Protein AF-A0A1H4AIZ1-F1 (afdb_monomer_lite)

Structure (mmCIF, N/CA/C/O backbone):
data_AF-A0A1H4AIZ1-F1
#
_entry.id   AF-A0A1H4AIZ1-F1
#
loop_
_atom_site.group_PDB
_atom_site.id
_atom_site.type_symbol
_atom_site.label_atom_id
_atom_site.label_alt_id
_atom_site.label_comp_id
_atom_site.label_asym_id
_atom_site.label_entity_id
_atom_site.label_seq_id
_atom_site.pdbx_PDB_ins_code
_atom_site.Cartn_x
_atom_site.Cartn_y
_atom_site.Cartn_z
_atom_site.occupancy
_atom_site.B_iso_or_equiv
_atom_site.auth_seq_id
_atom_site.auth_comp_id
_atom_site.auth_asym_id
_atom_site.auth_atom_id
_atom_site.pdbx_PDB_model_num
ATOM 1 N N . MET A 1 1 ? 7.496 17.609 16.678 1.00 56.06 1 MET A N 1
ATOM 2 C CA . MET A 1 1 ? 7.134 18.548 17.768 1.00 56.06 1 MET A CA 1
ATOM 3 C C . MET A 1 1 ? 5.633 18.828 17.754 1.00 56.06 1 MET A C 1
ATOM 5 O O . MET A 1 1 ? 5.000 18.510 18.745 1.00 56.06 1 MET A O 1
ATOM 9 N N . ALA A 1 2 ? 5.052 19.261 16.626 1.00 66.31 2 ALA A N 1
ATOM 10 C CA . ALA A 1 2 ? 3.606 19.508 16.491 1.00 66.31 2 ALA A CA 1
ATOM 11 C C . ALA A 1 2 ? 2.698 18.303 16.836 1.00 66.31 2 ALA A C 1
ATOM 13 O O . ALA A 1 2 ? 1.775 18.463 17.622 1.00 66.31 2 ALA A O 1
ATOM 14 N N . ALA A 1 3 ? 2.995 17.092 16.341 1.00 68.25 3 ALA A N 1
ATOM 15 C CA . ALA A 1 3 ? 2.183 15.899 16.637 1.00 68.25 3 ALA A CA 1
ATOM 16 C C . ALA A 1 3 ? 2.151 15.534 18.137 1.00 68.25 3 ALA A C 1
ATOM 18 O O . ALA A 1 3 ? 1.121 15.128 18.663 1.00 68.25 3 ALA A O 1
ATOM 19 N N . LYS A 1 4 ? 3.264 15.745 18.854 1.00 68.00 4 LYS A N 1
ATOM 20 C CA . LYS A 1 4 ? 3.366 15.477 20.298 1.00 68.00 4 LYS A CA 1
ATOM 21 C C . LYS A 1 4 ? 2.550 16.475 21.127 1.00 68.00 4 LYS A C 1
ATOM 23 O O . LYS A 1 4 ? 1.938 16.080 22.112 1.00 68.00 4 LYS A O 1
ATOM 28 N N . THR A 1 5 ? 2.544 17.746 20.722 1.00 71.81 5 THR A N 1
ATOM 29 C CA . THR A 1 5 ? 1.722 18.793 21.345 1.00 71.81 5 THR A CA 1
ATOM 30 C C . THR A 1 5 ? 0.238 18.532 21.105 1.00 71.81 5 THR A C 1
ATOM 32 O O . THR A 1 5 ? -0.514 18.478 22.069 1.00 71.81 5 THR A O 1
ATOM 35 N N . ALA A 1 6 ? -0.151 18.238 19.858 1.00 71.50 6 ALA A N 1
ATOM 36 C CA . ALA A 1 6 ? -1.528 17.881 19.517 1.00 71.50 6 ALA A CA 1
ATOM 37 C C . ALA A 1 6 ? -2.015 16.663 20.321 1.00 71.50 6 ALA A C 1
ATOM 39 O O . ALA A 1 6 ? -3.094 16.694 20.899 1.00 71.50 6 ALA A O 1
ATOM 40 N N . TYR A 1 7 ? -1.191 15.618 20.453 1.00 70.81 7 TYR A N 1
ATOM 41 C CA . TYR A 1 7 ? -1.542 14.457 21.270 1.00 70.81 7 TYR A CA 1
ATOM 42 C C . TYR A 1 7 ? -1.786 14.820 22.747 1.00 70.81 7 TYR A C 1
ATOM 44 O O . TYR A 1 7 ? -2.784 14.395 23.319 1.00 70.81 7 TYR A O 1
ATOM 52 N N . SER A 1 8 ? -0.925 15.644 23.353 1.00 70.38 8 SER A N 1
ATOM 53 C CA . SER A 1 8 ? -1.097 16.103 24.742 1.00 70.38 8 SER A CA 1
ATOM 54 C C . SER A 1 8 ? -2.397 16.888 24.940 1.00 70.38 8 SER A C 1
ATOM 56 O O . SER A 1 8 ? -3.140 16.609 25.875 1.00 70.38 8 SER A O 1
ATOM 58 N N . GLU A 1 9 ? -2.699 17.824 24.038 1.00 73.44 9 GLU A N 1
ATOM 59 C CA . GLU A 1 9 ? -3.913 18.651 24.097 1.00 73.44 9 GLU A CA 1
ATOM 60 C C . GLU A 1 9 ? -5.185 17.803 23.933 1.00 73.44 9 GLU A C 1
ATOM 62 O O . GLU A 1 9 ? -6.164 17.993 24.652 1.00 73.44 9 GLU A O 1
ATOM 67 N N . THR A 1 10 ? -5.163 16.811 23.036 1.00 72.81 10 THR A N 1
ATOM 68 C CA . THR A 1 10 ? -6.306 15.899 22.845 1.00 72.81 10 THR A CA 1
ATOM 69 C C . THR A 1 10 ? -6.522 14.956 24.026 1.00 72.81 10 THR A C 1
ATOM 71 O O . THR A 1 10 ? -7.669 14.679 24.374 1.00 72.81 10 THR A O 1
ATOM 74 N N . GLN A 1 11 ? -5.453 14.509 24.696 1.00 71.12 11 GLN A N 1
ATOM 75 C CA . GLN A 1 11 ? -5.587 13.728 25.928 1.00 71.12 11 GLN A CA 1
ATOM 76 C C . GLN A 1 11 ? -6.211 14.540 27.063 1.00 71.12 11 GLN A C 1
ATOM 78 O O . GLN A 1 11 ? -7.034 14.011 27.804 1.00 71.12 11 GLN A O 1
ATOM 83 N N . GLU A 1 12 ? -5.845 15.815 27.190 1.00 69.81 12 GLU A N 1
ATOM 84 C CA . GLU A 1 12 ? -6.438 16.715 28.184 1.00 69.81 12 GLU A CA 1
ATOM 85 C C . GLU A 1 12 ? -7.916 17.012 27.887 1.00 69.81 12 GLU A C 1
ATOM 87 O O . GLU A 1 12 ? -8.711 17.148 28.816 1.00 69.81 12 GLU A O 1
ATOM 92 N N . ALA A 1 13 ? -8.300 17.057 26.607 1.00 72.56 13 ALA A N 1
ATOM 93 C CA . ALA A 1 13 ? -9.687 17.232 26.177 1.00 72.56 13 ALA A CA 1
ATOM 94 C C . ALA A 1 13 ? -10.552 15.962 26.324 1.00 72.56 13 ALA A C 1
ATOM 96 O O . ALA A 1 13 ? -11.771 16.073 26.440 1.00 72.56 13 ALA A O 1
ATOM 97 N N . GLY A 1 14 ? -9.940 14.770 26.334 1.00 73.56 14 GLY A N 1
ATOM 98 C CA . GLY A 1 14 ? -10.630 13.488 26.522 1.00 73.56 14 GLY A CA 1
ATOM 99 C C . GLY A 1 14 ? -11.512 13.047 25.348 1.00 73.56 14 GLY A C 1
ATOM 100 O O . GLY A 1 14 ? -12.425 12.248 25.549 1.00 73.56 14 GLY A O 1
ATOM 101 N N . ASP A 1 15 ? -11.268 13.569 24.142 1.00 87.38 15 ASP A N 1
ATOM 102 C CA . ASP A 1 15 ? -12.021 13.220 22.934 1.00 87.38 15 ASP A CA 1
ATOM 103 C C . ASP A 1 15 ? -11.318 12.104 22.146 1.00 87.38 15 ASP A C 1
ATOM 105 O O . ASP A 1 15 ? -10.272 12.313 21.525 1.00 87.38 15 ASP A O 1
ATOM 109 N N . ASP A 1 16 ? -11.906 10.910 22.182 1.00 89.94 16 ASP A N 1
ATOM 110 C CA . ASP A 1 16 ? -11.381 9.690 21.562 1.00 89.94 16 ASP A CA 1
ATOM 111 C C . ASP A 1 16 ? -11.049 9.874 20.057 1.00 89.94 16 ASP A C 1
ATOM 113 O O . ASP A 1 16 ? -9.909 9.596 19.663 1.00 89.94 16 ASP A O 1
ATOM 117 N N . PRO A 1 17 ? -11.954 10.390 19.197 1.00 91.19 17 PRO A N 1
ATOM 118 C CA . PRO A 1 17 ? -11.636 10.674 17.794 1.00 91.19 17 PRO A CA 1
ATOM 119 C C . PRO A 1 17 ? -10.440 11.613 17.607 1.00 91.19 17 PRO A C 1
ATOM 121 O O . PRO A 1 17 ? -9.564 11.340 16.782 1.00 91.19 17 PRO A O 1
ATOM 124 N N . SER A 1 18 ? -10.350 12.688 18.393 1.00 91.00 18 SER A N 1
ATOM 125 C CA . SER A 1 18 ? -9.212 13.610 18.329 1.00 91.00 18 SER A CA 1
ATOM 126 C C . SER A 1 18 ? -7.893 12.932 18.712 1.00 91.00 18 SER A C 1
ATOM 128 O O . SER A 1 18 ? -6.877 13.141 18.042 1.00 91.00 18 SER A O 1
ATOM 130 N N . ILE A 1 19 ? -7.902 12.067 19.733 1.00 92.12 19 ILE A N 1
ATOM 131 C CA . ILE A 1 19 ? -6.737 11.254 20.113 1.00 92.12 19 ILE A CA 1
ATOM 132 C C . ILE A 1 19 ? -6.321 10.345 18.949 1.00 92.12 19 ILE A C 1
ATOM 134 O O . ILE A 1 19 ? -5.136 10.269 18.615 1.00 92.12 19 ILE A O 1
ATOM 138 N N . ALA A 1 20 ? -7.276 9.681 18.293 1.00 94.62 20 ALA A N 1
ATOM 139 C CA . ALA A 1 20 ? -6.994 8.818 17.151 1.00 94.62 20 ALA A CA 1
ATOM 140 C C . ALA A 1 20 ? -6.375 9.598 15.979 1.00 94.62 20 ALA A C 1
ATOM 142 O O . ALA A 1 20 ? -5.363 9.165 15.427 1.00 94.62 20 ALA A O 1
ATOM 143 N N . TRP A 1 21 ? -6.899 10.780 15.645 1.00 93.25 21 TRP A N 1
ATOM 144 C CA . TRP A 1 21 ? -6.305 11.644 14.622 1.00 93.25 21 TRP A CA 1
ATOM 145 C C . TRP A 1 21 ? -4.882 12.086 14.972 1.00 93.25 21 TRP A C 1
ATOM 147 O O . TRP A 1 21 ? -4.004 12.067 14.105 1.00 93.25 21 TRP A O 1
ATOM 157 N N . ALA A 1 22 ? -4.616 12.422 16.236 1.00 92.12 22 ALA A N 1
ATOM 158 C CA . ALA A 1 22 ? -3.272 12.767 16.690 1.00 92.12 22 ALA A CA 1
ATOM 159 C C . ALA A 1 22 ? -2.294 11.582 16.562 1.00 92.12 22 ALA A C 1
ATOM 161 O O . ALA A 1 22 ? -1.153 11.768 16.130 1.00 92.12 22 ALA A O 1
ATOM 162 N N . LEU A 1 23 ? -2.745 10.360 16.869 1.00 94.00 23 LEU A N 1
ATOM 163 C CA . LEU A 1 23 ? -1.961 9.135 16.675 1.00 94.00 23 LEU A CA 1
ATOM 164 C C . LEU A 1 23 ? -1.621 8.905 15.196 1.00 94.00 23 LEU A C 1
ATOM 166 O O . LEU A 1 23 ? -0.462 8.629 14.881 1.00 94.00 23 LEU A O 1
ATOM 170 N N . LEU A 1 24 ? -2.595 9.056 14.290 1.00 94.50 24 LEU A N 1
ATOM 171 C CA . LEU A 1 24 ? -2.365 8.906 12.847 1.00 94.50 24 LEU A CA 1
ATOM 172 C C . LEU A 1 24 ? -1.424 9.987 12.297 1.00 94.50 24 LEU A C 1
ATOM 174 O O . LEU A 1 24 ? -0.582 9.698 11.445 1.00 94.50 24 LEU A O 1
ATOM 178 N N . ALA A 1 25 ? -1.513 11.217 12.806 1.00 92.06 25 ALA A N 1
ATOM 179 C CA . ALA A 1 25 ? -0.612 12.297 12.418 1.00 92.06 25 ALA A CA 1
ATOM 180 C C . ALA A 1 25 ? 0.858 11.999 12.779 1.00 92.06 25 ALA A C 1
ATOM 182 O O . ALA A 1 25 ? 1.744 12.293 11.974 1.00 92.06 25 ALA A O 1
ATOM 183 N N . ASP A 1 26 ? 1.132 11.372 13.935 1.00 90.12 26 ASP A N 1
ATOM 184 C CA . ASP A 1 26 ? 2.491 10.915 14.294 1.00 90.12 26 ASP A CA 1
ATOM 185 C C . ASP A 1 26 ? 2.995 9.802 13.360 1.00 90.12 26 ASP A C 1
ATOM 187 O O . ASP A 1 26 ? 4.197 9.694 13.137 1.00 90.12 26 ASP A O 1
ATOM 191 N N . CYS A 1 27 ? 2.102 9.000 12.768 1.00 92.75 27 CYS A N 1
ATOM 192 C CA . CYS A 1 27 ? 2.495 7.989 11.783 1.00 92.75 27 CYS A CA 1
ATOM 193 C C . CYS A 1 27 ? 2.882 8.605 10.431 1.00 92.75 27 CYS A C 1
ATOM 195 O O . CYS A 1 27 ? 3.849 8.167 9.817 1.00 92.75 27 CYS A O 1
ATOM 197 N N . VAL A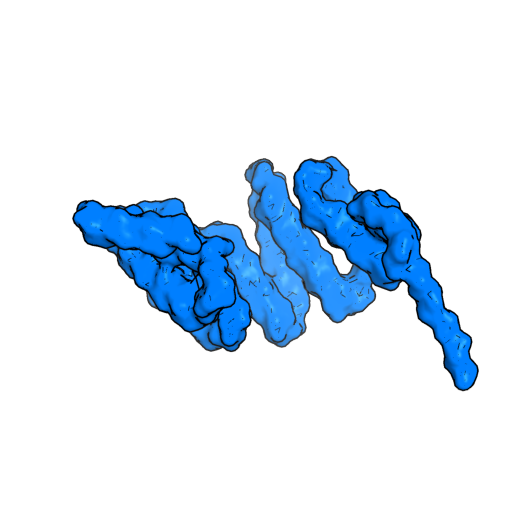 1 28 ? 2.166 9.640 9.977 1.00 90.06 28 VAL A N 1
ATOM 198 C CA . VAL A 1 28 ? 2.428 10.305 8.684 1.00 90.06 28 VAL A CA 1
ATOM 199 C C . VAL A 1 28 ? 3.634 11.241 8.746 1.00 90.06 28 VAL A C 1
ATOM 201 O O . VAL A 1 28 ? 4.417 11.315 7.800 1.00 90.06 28 VAL A O 1
ATOM 204 N N . ALA A 1 29 ? 3.784 11.971 9.850 1.00 88.75 29 ALA A N 1
ATOM 205 C CA . ALA A 1 29 ? 4.860 12.934 10.058 1.00 88.75 29 ALA A CA 1
ATOM 206 C C . ALA A 1 29 ? 5.679 12.568 11.307 1.00 88.75 29 ALA A C 1
ATOM 208 O O . ALA A 1 29 ? 5.698 13.335 12.281 1.00 88.75 29 ALA A O 1
ATOM 209 N N . PRO A 1 30 ? 6.356 11.403 11.295 1.00 82.88 30 PRO A N 1
ATOM 210 C CA . PRO A 1 30 ? 7.063 10.918 12.463 1.00 82.88 30 PRO A CA 1
ATOM 211 C C . PRO A 1 30 ? 8.183 11.870 12.864 1.00 82.88 30 PRO A C 1
ATOM 213 O O . PRO A 1 30 ? 8.910 12.423 12.034 1.00 82.88 30 PRO A O 1
ATOM 216 N N . ALA A 1 31 ? 8.364 12.030 14.174 1.00 79.88 31 ALA A N 1
ATOM 217 C CA . ALA A 1 31 ? 9.593 12.615 14.691 1.00 79.88 31 ALA A CA 1
ATOM 218 C C . ALA A 1 31 ? 10.811 11.786 14.239 1.00 79.88 31 ALA A C 1
ATOM 220 O O . ALA A 1 31 ? 10.700 10.583 14.008 1.00 79.88 31 ALA A O 1
ATOM 221 N N . LEU A 1 32 ? 11.985 12.422 14.156 1.00 78.62 32 LEU A N 1
ATOM 222 C CA . LEU A 1 32 ? 13.232 11.781 13.707 1.00 78.62 32 LEU A CA 1
ATOM 223 C C . LEU A 1 32 ? 13.605 10.515 14.501 1.00 78.62 32 LEU A C 1
ATOM 225 O O . LEU A 1 32 ? 14.335 9.672 13.995 1.00 78.62 32 LEU A O 1
ATOM 229 N N . ASP A 1 33 ? 13.116 10.387 15.734 1.00 80.94 33 ASP A N 1
ATOM 230 C CA . ASP A 1 33 ? 13.344 9.253 16.631 1.00 80.94 33 ASP A CA 1
ATOM 231 C C . ASP A 1 33 ? 12.214 8.206 16.614 1.00 80.94 33 ASP A C 1
ATOM 233 O O . ASP A 1 33 ? 12.200 7.290 17.439 1.00 80.94 33 ASP A O 1
ATOM 237 N N . SER A 1 34 ? 11.232 8.338 15.718 1.00 85.81 34 SER A N 1
ATOM 238 C CA . SER A 1 34 ? 10.106 7.412 15.661 1.00 85.81 34 SER A CA 1
ATOM 239 C C . SER A 1 34 ? 10.533 6.056 15.123 1.00 85.81 34 SER A C 1
ATOM 241 O O . SER A 1 34 ? 10.968 5.938 13.978 1.00 85.81 34 SER A O 1
ATOM 243 N N . SER A 1 35 ? 10.309 5.010 15.914 1.00 92.12 35 SER A N 1
ATOM 244 C CA . SER A 1 35 ? 10.438 3.631 15.450 1.00 92.12 35 SER A CA 1
ATOM 245 C C . SER A 1 35 ? 9.176 3.161 14.724 1.00 92.12 35 SER A C 1
ATOM 247 O O . SER A 1 35 ? 8.073 3.649 14.987 1.00 92.12 35 SER A O 1
ATOM 249 N N . ILE A 1 36 ? 9.339 2.163 13.852 1.00 92.94 36 ILE A N 1
ATOM 250 C CA . ILE A 1 36 ? 8.232 1.432 13.216 1.00 92.94 36 ILE A CA 1
ATOM 251 C C . ILE A 1 36 ? 7.302 0.825 14.281 1.00 92.94 36 ILE A C 1
ATOM 253 O O . ILE A 1 36 ? 6.085 0.953 14.184 1.00 92.94 36 ILE A O 1
ATOM 257 N N . ASP A 1 37 ? 7.852 0.254 15.359 1.00 93.62 37 ASP A N 1
ATOM 258 C CA . ASP A 1 37 ? 7.055 -0.329 16.452 1.00 93.62 37 ASP A CA 1
ATOM 259 C C . ASP A 1 37 ? 6.120 0.689 17.116 1.00 93.62 37 ASP A C 1
ATOM 261 O O . ASP A 1 37 ? 4.973 0.371 17.451 1.00 93.62 37 ASP A O 1
ATOM 265 N N . ARG A 1 38 ? 6.591 1.933 17.292 1.00 93.50 38 ARG A N 1
ATOM 266 C CA . ARG A 1 38 ? 5.770 3.022 17.833 1.00 93.50 38 ARG A CA 1
ATOM 267 C C . ARG A 1 38 ? 4.620 3.346 16.886 1.00 93.50 38 ARG A C 1
ATOM 269 O O . ARG A 1 38 ? 3.482 3.437 17.338 1.00 93.50 38 ARG A O 1
ATOM 276 N N . ARG A 1 39 ? 4.893 3.464 15.584 1.00 94.88 39 ARG A N 1
ATOM 277 C CA . ARG A 1 39 ? 3.862 3.769 14.580 1.00 94.88 39 ARG A CA 1
ATOM 278 C C . ARG A 1 39 ? 2.846 2.637 14.443 1.00 94.88 39 ARG A C 1
ATOM 280 O O . ARG A 1 39 ? 1.651 2.909 14.427 1.00 94.88 39 ARG A O 1
ATOM 287 N N . LEU A 1 40 ? 3.282 1.376 14.484 1.00 95.81 40 LEU A N 1
ATOM 288 C CA . LEU A 1 40 ? 2.388 0.214 14.532 1.00 95.81 40 LEU A CA 1
ATOM 289 C C . LEU A 1 40 ? 1.474 0.239 15.760 1.00 95.81 40 LEU A C 1
ATOM 291 O O . LEU A 1 40 ? 0.275 -0.025 15.646 1.00 95.81 40 LEU A O 1
ATOM 295 N N . LYS A 1 41 ? 2.016 0.565 16.940 1.00 95.81 41 LYS A N 1
ATOM 296 C CA . LYS A 1 41 ? 1.213 0.714 18.160 1.00 95.81 41 LYS A CA 1
ATOM 297 C C . LYS A 1 41 ? 0.171 1.825 18.003 1.00 95.81 41 LYS A C 1
ATOM 299 O O . LYS A 1 41 ? -0.990 1.597 18.331 1.00 95.81 41 LYS A O 1
ATOM 304 N N . ASN A 1 42 ? 0.569 2.974 17.460 1.00 95.69 42 ASN A N 1
ATOM 305 C CA . ASN A 1 42 ? -0.329 4.102 17.218 1.00 95.69 42 ASN A CA 1
ATOM 306 C C . ASN A 1 42 ? -1.439 3.745 16.219 1.00 95.69 42 ASN A C 1
ATOM 308 O O . ASN A 1 42 ? -2.601 4.010 16.502 1.00 95.69 42 ASN A O 1
ATOM 312 N N . CYS A 1 43 ? -1.116 3.085 15.101 1.00 96.88 43 CYS A N 1
ATOM 313 C CA . CYS A 1 43 ? -2.104 2.666 14.101 1.00 96.88 43 CYS A CA 1
ATOM 314 C C . CYS A 1 43 ? -3.135 1.693 14.681 1.00 96.88 43 CYS A C 1
ATOM 316 O O . CYS A 1 43 ? -4.330 1.832 14.431 1.00 96.88 43 CYS A O 1
ATOM 318 N N . ARG A 1 44 ? -2.689 0.713 15.479 1.00 96.75 44 ARG A N 1
ATOM 319 C CA . ARG A 1 44 ? -3.590 -0.244 16.140 1.00 96.75 44 ARG A CA 1
ATOM 320 C C . ARG A 1 44 ? -4.521 0.446 17.128 1.00 96.75 44 ARG A C 1
ATOM 322 O O . ARG A 1 44 ? -5.708 0.135 17.154 1.00 96.75 44 ARG A O 1
ATOM 329 N N . GLU A 1 45 ? -3.988 1.369 17.922 1.00 96.69 45 GLU A N 1
ATOM 330 C CA . GLU A 1 45 ? -4.787 2.097 18.903 1.00 96.69 45 GLU A CA 1
ATOM 331 C C . GLU A 1 45 ? -5.775 3.055 18.232 1.00 96.69 45 GLU A C 1
ATOM 333 O O . GLU A 1 45 ? -6.954 3.055 18.575 1.00 96.69 45 GLU A O 1
ATOM 338 N N . ALA A 1 46 ? -5.338 3.790 17.208 1.00 96.44 46 ALA A N 1
ATOM 339 C CA . ALA A 1 46 ? -6.216 4.637 16.413 1.00 96.44 46 ALA A CA 1
ATOM 340 C C . ALA A 1 46 ? -7.331 3.823 15.744 1.00 96.44 46 ALA A C 1
ATOM 342 O O . ALA A 1 46 ? -8.485 4.232 15.798 1.00 96.44 46 ALA A O 1
ATOM 343 N N . LEU A 1 47 ? -7.027 2.644 15.183 1.00 96.50 47 LEU A N 1
ATOM 344 C CA . LEU A 1 47 ? -8.041 1.767 14.591 1.00 96.50 47 LEU A CA 1
ATOM 345 C C . LEU A 1 47 ? -9.039 1.259 15.639 1.00 96.50 47 LEU A C 1
ATOM 347 O O . LEU A 1 47 ? -10.238 1.243 15.374 1.00 96.50 47 LEU A O 1
ATOM 351 N N . ARG A 1 48 ? -8.566 0.883 16.834 1.00 95.75 48 ARG A N 1
ATOM 352 C CA . ARG A 1 48 ? -9.428 0.472 17.953 1.00 95.75 48 ARG A CA 1
ATOM 353 C C . ARG A 1 48 ? -10.383 1.596 18.360 1.00 95.75 48 ARG A C 1
ATOM 355 O O . ARG A 1 48 ? -11.564 1.345 18.575 1.00 95.75 48 ARG A O 1
ATOM 362 N N . ILE A 1 49 ? -9.881 2.825 18.467 1.00 95.12 49 ILE A N 1
ATOM 363 C CA . ILE A 1 49 ? -10.702 3.994 18.794 1.00 95.12 49 ILE A CA 1
ATOM 364 C C . ILE A 1 49 ? -11.702 4.286 17.665 1.00 95.12 49 ILE A C 1
ATOM 366 O O . ILE A 1 49 ? -12.892 4.446 17.926 1.00 95.12 49 ILE A O 1
ATOM 370 N N . ALA A 1 50 ? -11.247 4.265 16.411 1.00 94.44 50 ALA A N 1
ATOM 371 C CA . ALA A 1 50 ? -12.077 4.507 15.232 1.00 94.44 50 ALA A CA 1
ATOM 372 C C . ALA A 1 50 ? -13.238 3.510 15.109 1.00 94.44 50 ALA A C 1
ATOM 374 O O . ALA A 1 50 ? -14.351 3.872 14.735 1.00 94.44 50 ALA A O 1
ATOM 375 N N . GLN A 1 51 ? -12.993 2.245 15.459 1.00 93.25 51 GLN A N 1
ATOM 376 C CA . GLN A 1 51 ? -14.025 1.210 15.511 1.00 93.25 51 GLN A CA 1
ATOM 377 C C . GLN A 1 51 ? -15.122 1.529 16.527 1.00 93.25 51 GLN A C 1
ATOM 379 O O . GLN A 1 51 ? -16.289 1.243 16.267 1.00 93.25 51 GLN A O 1
ATOM 384 N N . ASN A 1 52 ? -14.758 2.129 17.660 1.00 92.31 52 ASN A N 1
ATOM 385 C CA . ASN A 1 52 ? -15.711 2.505 18.698 1.00 92.31 52 ASN A CA 1
ATOM 386 C C . ASN A 1 52 ? -16.493 3.774 18.339 1.00 92.31 52 ASN A C 1
ATOM 388 O O . ASN A 1 52 ? -17.673 3.859 18.671 1.00 92.31 52 ASN A O 1
ATOM 392 N N . SER A 1 53 ? -15.860 4.746 17.672 1.00 90.00 53 SER A N 1
ATOM 393 C CA . SER A 1 53 ? -16.537 5.978 17.241 1.00 90.00 53 SER A CA 1
ATOM 394 C C . SER A 1 53 ? -17.434 5.767 16.018 1.00 90.00 53 SER A C 1
ATOM 396 O O . SER A 1 53 ? -18.409 6.492 15.835 1.00 90.00 53 SER A O 1
ATOM 398 N N . GLY A 1 54 ? -17.130 4.767 15.182 1.00 86.94 54 GLY A N 1
ATOM 399 C CA . GLY A 1 54 ? -17.865 4.477 13.948 1.00 86.94 54 GLY A CA 1
ATOM 400 C C . GLY A 1 54 ? -17.565 5.452 12.804 1.00 86.94 54 GLY A C 1
ATOM 401 O O . GLY A 1 54 ? -18.233 5.412 11.769 1.00 86.94 54 GLY A O 1
ATOM 402 N N . GLU A 1 55 ? -16.565 6.322 12.958 1.00 91.44 55 GLU A N 1
ATOM 403 C CA . GLU A 1 55 ? -16.191 7.308 11.945 1.00 91.44 55 GLU A CA 1
ATOM 404 C C . GLU A 1 55 ? -15.478 6.647 10.765 1.00 91.44 55 GLU A C 1
ATOM 406 O O . GLU A 1 55 ? -14.318 6.240 10.847 1.00 91.44 55 GLU A O 1
ATOM 411 N N . ARG A 1 56 ? -16.175 6.567 9.628 1.00 93.56 56 ARG A N 1
ATOM 412 C CA . ARG A 1 56 ? -15.685 5.865 8.437 1.00 93.56 56 ARG A CA 1
ATOM 413 C C . ARG A 1 56 ? -14.332 6.383 7.946 1.00 93.56 56 ARG A C 1
ATOM 415 O O . ARG A 1 56 ? -13.455 5.577 7.654 1.00 93.56 56 ARG A O 1
ATOM 422 N N . GLU A 1 57 ? -14.154 7.700 7.864 1.00 93.12 57 GLU A N 1
ATOM 423 C CA . GLU A 1 57 ? -12.904 8.304 7.381 1.00 93.12 57 GLU A CA 1
ATOM 424 C C . GLU A 1 57 ? -11.716 7.962 8.284 1.00 93.12 57 GLU A C 1
ATOM 426 O O . GLU A 1 57 ? -10.643 7.603 7.793 1.00 93.12 57 GLU A O 1
ATOM 431 N N . LEU A 1 58 ? -11.927 8.000 9.601 1.00 94.88 58 LEU A N 1
ATOM 432 C CA . LEU A 1 58 ? -10.913 7.648 10.586 1.00 94.88 58 LEU A CA 1
ATOM 433 C C . LEU A 1 58 ? -10.568 6.151 10.521 1.00 94.88 58 LEU A C 1
ATOM 435 O O . LEU A 1 58 ? -9.389 5.796 10.563 1.00 94.88 58 LEU A O 1
ATOM 439 N N . ILE A 1 59 ? -11.566 5.274 10.342 1.00 96.75 59 ILE A N 1
ATOM 440 C CA . ILE A 1 59 ? -11.345 3.834 10.125 1.00 96.75 59 ILE A CA 1
ATOM 441 C C . ILE A 1 59 ? -10.506 3.610 8.861 1.00 96.75 59 ILE A C 1
ATOM 443 O O . ILE A 1 59 ? -9.505 2.898 8.926 1.00 96.75 59 ILE A O 1
ATOM 447 N N . SER A 1 60 ? -10.866 4.229 7.731 1.00 95.62 60 SER A N 1
ATOM 448 C CA . SER A 1 60 ? -10.119 4.097 6.472 1.00 95.62 60 SER A CA 1
ATOM 449 C C . SER A 1 60 ? -8.680 4.599 6.604 1.00 95.62 60 SER A C 1
ATOM 451 O O . SER A 1 60 ? -7.752 3.934 6.143 1.00 95.62 60 SER A O 1
ATOM 453 N N . GLY A 1 61 ? -8.475 5.742 7.267 1.00 95.62 61 GLY A N 1
ATOM 454 C CA . GLY A 1 61 ? -7.147 6.306 7.515 1.00 95.62 61 GLY A CA 1
ATOM 455 C C . GLY A 1 61 ? -6.282 5.409 8.403 1.00 95.62 61 GLY A C 1
ATOM 456 O O . GLY A 1 61 ? -5.139 5.106 8.051 1.00 95.62 61 GLY A O 1
ATOM 457 N N . ALA A 1 62 ? -6.836 4.927 9.518 1.00 97.31 62 ALA A N 1
ATOM 458 C CA . ALA A 1 62 ? -6.140 4.020 10.427 1.00 97.31 62 ALA A CA 1
ATOM 459 C C . ALA A 1 62 ? -5.831 2.669 9.769 1.00 97.31 62 ALA A C 1
ATOM 461 O O . ALA A 1 62 ? -4.745 2.122 9.958 1.00 97.31 62 ALA A O 1
ATOM 462 N N . TYR A 1 63 ? -6.754 2.149 8.957 1.00 97.81 63 TYR A N 1
ATOM 463 C CA . TYR A 1 63 ? -6.563 0.920 8.195 1.00 97.81 63 TYR A CA 1
ATOM 464 C C . TYR A 1 63 ? -5.448 1.056 7.151 1.00 97.81 63 TYR A C 1
ATOM 466 O O . TYR A 1 63 ? -4.554 0.212 7.104 1.00 97.81 63 TYR A O 1
ATOM 474 N N . PHE A 1 64 ? -5.450 2.138 6.365 1.00 96.88 64 PHE A N 1
ATOM 475 C CA . PHE A 1 64 ? -4.393 2.424 5.392 1.00 96.88 64 PHE A CA 1
ATOM 476 C C . PHE A 1 64 ? -3.012 2.485 6.055 1.00 96.88 64 PHE A C 1
ATOM 478 O O . PHE A 1 64 ? -2.084 1.818 5.595 1.00 96.88 64 PHE A O 1
ATOM 485 N N . LEU A 1 65 ? -2.882 3.240 7.150 1.00 97.44 65 LEU A N 1
ATOM 486 C CA . LEU A 1 65 ? -1.606 3.379 7.853 1.00 97.44 65 LEU A CA 1
ATOM 487 C C . LEU A 1 65 ? -1.175 2.063 8.506 1.00 97.44 65 LEU A C 1
ATOM 489 O O . LEU A 1 65 ? -0.016 1.688 8.382 1.00 97.44 65 LEU A O 1
ATOM 493 N N . LEU A 1 66 ? -2.095 1.295 9.099 1.00 97.81 66 LEU A N 1
ATOM 494 C CA . LEU A 1 66 ? -1.775 -0.030 9.634 1.00 97.81 66 LEU A CA 1
ATOM 495 C C . LEU A 1 66 ? -1.178 -0.950 8.559 1.00 97.81 66 LEU A C 1
ATOM 497 O O . LEU A 1 66 ? -0.160 -1.594 8.805 1.00 97.81 66 LEU A O 1
ATOM 501 N N . LEU A 1 67 ? -1.788 -1.015 7.372 1.00 97.94 67 LEU A N 1
ATOM 502 C CA . LEU A 1 67 ? -1.271 -1.826 6.269 1.00 97.94 67 LEU A CA 1
ATOM 503 C C . LEU A 1 67 ? 0.107 -1.340 5.794 1.00 97.94 67 LEU A C 1
ATOM 505 O O . LEU A 1 67 ? 0.982 -2.168 5.537 1.00 97.94 67 LEU A O 1
ATOM 509 N N . ALA A 1 68 ? 0.307 -0.020 5.709 1.00 96.06 68 ALA A N 1
ATOM 510 C CA . ALA A 1 68 ? 1.582 0.586 5.326 1.00 96.06 68 ALA A CA 1
ATOM 511 C C . ALA A 1 68 ? 2.700 0.202 6.297 1.00 96.06 68 ALA A C 1
ATOM 513 O O . ALA A 1 68 ? 3.735 -0.309 5.873 1.00 96.06 68 ALA A O 1
ATOM 514 N N . GLU A 1 69 ? 2.456 0.366 7.596 1.00 96.56 69 GLU A N 1
ATOM 515 C CA . GLU A 1 69 ? 3.430 0.054 8.637 1.00 96.56 69 GLU A CA 1
ATOM 516 C C . GLU A 1 69 ? 3.735 -1.448 8.713 1.00 96.56 69 GLU A C 1
ATOM 518 O O . GLU A 1 69 ? 4.890 -1.826 8.883 1.00 96.56 69 GLU A O 1
ATOM 523 N N . LEU A 1 70 ? 2.733 -2.322 8.534 1.00 97.19 70 LEU A N 1
ATOM 524 C CA . LEU A 1 70 ? 2.943 -3.778 8.491 1.00 97.19 70 LEU A CA 1
ATOM 525 C C . LEU A 1 70 ? 3.769 -4.213 7.273 1.00 97.19 70 LEU A C 1
ATOM 527 O O . LEU A 1 70 ? 4.559 -5.158 7.361 1.00 97.19 70 LEU A O 1
ATOM 531 N N . ALA A 1 71 ? 3.575 -3.548 6.132 1.00 95.31 71 ALA A N 1
ATOM 532 C CA . ALA A 1 71 ? 4.365 -3.795 4.933 1.00 95.31 71 ALA A CA 1
ATOM 533 C C . ALA A 1 71 ? 5.810 -3.298 5.103 1.00 95.31 71 ALA A C 1
ATOM 535 O O . ALA A 1 71 ? 6.741 -4.029 4.766 1.00 95.31 71 ALA A O 1
ATOM 536 N N . GLU A 1 72 ? 6.007 -2.099 5.659 1.00 93.62 72 GLU A N 1
ATOM 537 C CA . GLU A 1 72 ? 7.332 -1.520 5.922 1.00 93.62 72 GLU A CA 1
ATOM 538 C C . GLU A 1 72 ? 8.119 -2.324 6.966 1.00 93.62 72 GLU A C 1
ATOM 540 O O . GLU A 1 72 ? 9.313 -2.564 6.790 1.00 93.62 72 GLU A O 1
ATOM 545 N N . SER A 1 73 ? 7.454 -2.804 8.022 1.00 94.50 73 SER A N 1
ATOM 546 C CA . SER A 1 73 ? 8.074 -3.615 9.076 1.00 94.50 73 SER A CA 1
ATOM 547 C C . SER A 1 73 ? 8.440 -5.032 8.629 1.00 94.50 73 SER A C 1
ATOM 549 O O . SER A 1 73 ? 9.120 -5.752 9.362 1.00 94.50 73 SER A O 1
ATOM 551 N N . GLY A 1 74 ? 7.950 -5.472 7.466 1.00 93.69 74 GLY A N 1
ATOM 552 C CA . GLY A 1 74 ? 8.100 -6.847 7.001 1.00 93.69 74 GLY A CA 1
ATOM 553 C C . GLY A 1 74 ? 7.295 -7.865 7.816 1.00 93.69 74 GLY A C 1
ATOM 554 O O . GLY A 1 74 ? 7.583 -9.061 7.746 1.00 93.69 74 GLY A O 1
ATOM 555 N N . THR A 1 75 ? 6.270 -7.443 8.570 1.00 94.81 75 THR A N 1
ATOM 556 C CA . THR A 1 75 ? 5.404 -8.348 9.354 1.00 94.81 75 THR A CA 1
ATOM 557 C C . THR A 1 75 ? 4.355 -8.999 8.448 1.00 94.81 75 THR A C 1
ATOM 559 O O . THR A 1 75 ? 3.143 -8.834 8.606 1.00 94.81 75 THR A O 1
ATOM 562 N N . VAL A 1 76 ? 4.838 -9.763 7.468 1.00 94.12 76 VAL A N 1
ATOM 563 C CA . VAL A 1 76 ? 4.052 -10.309 6.356 1.00 94.12 76 VAL A CA 1
ATOM 564 C C . VAL A 1 76 ? 2.886 -11.179 6.833 1.00 94.12 76 VAL A C 1
ATOM 566 O O . VAL A 1 76 ? 1.775 -11.036 6.335 1.00 94.12 76 VAL A O 1
ATOM 569 N N . THR A 1 77 ? 3.096 -12.021 7.846 1.00 95.88 77 THR A N 1
ATOM 570 C CA . THR A 1 77 ? 2.039 -12.883 8.400 1.00 95.88 77 THR A CA 1
ATOM 571 C C . THR A 1 77 ? 0.869 -12.079 8.969 1.00 95.88 77 THR A C 1
ATOM 573 O O . THR A 1 77 ? -0.290 -12.473 8.842 1.00 95.88 77 THR A O 1
ATOM 576 N N . GLU A 1 78 ? 1.151 -10.947 9.616 1.00 96.31 78 GLU A N 1
ATOM 577 C CA . GLU A 1 78 ? 0.096 -10.100 10.165 1.00 96.31 78 GLU A CA 1
ATOM 578 C C . GLU A 1 78 ? -0.587 -9.280 9.071 1.00 96.31 78 GLU A C 1
ATOM 580 O O . GLU A 1 78 ? -1.811 -9.164 9.097 1.00 96.31 78 GLU A O 1
ATOM 585 N N . LEU A 1 79 ? 0.167 -8.795 8.079 1.00 97.12 79 LEU A N 1
ATOM 586 C CA . LEU A 1 79 ? -0.400 -8.172 6.884 1.00 97.12 79 LEU A CA 1
ATOM 587 C C . LEU A 1 79 ? -1.382 -9.124 6.180 1.00 97.12 79 LEU A C 1
ATOM 589 O O . LEU A 1 79 ? -2.518 -8.741 5.907 1.00 97.12 79 LEU A O 1
ATOM 593 N N . ASP A 1 80 ? -0.990 -10.385 5.972 1.00 97.25 80 ASP A N 1
ATOM 594 C CA . ASP A 1 80 ? -1.836 -11.419 5.364 1.00 97.25 80 ASP A CA 1
ATOM 595 C C . ASP A 1 80 ? -3.104 -11.671 6.198 1.00 97.25 80 ASP A C 1
ATOM 597 O O . ASP A 1 80 ? -4.197 -11.819 5.649 1.00 97.25 80 ASP A O 1
ATOM 601 N N . ARG A 1 81 ? -2.995 -11.658 7.535 1.00 97.38 81 ARG A N 1
ATOM 602 C CA . ARG A 1 81 ? -4.146 -11.792 8.443 1.00 97.38 81 ARG A CA 1
ATOM 603 C C . ARG A 1 81 ? -5.115 -10.614 8.329 1.00 97.38 81 ARG A C 1
ATOM 605 O O . ARG A 1 81 ? -6.325 -10.829 8.351 1.00 97.38 81 ARG A O 1
ATOM 612 N N . VAL A 1 82 ? -4.598 -9.389 8.247 1.00 97.12 82 VAL A N 1
ATOM 613 C CA . VAL A 1 82 ? -5.394 -8.154 8.150 1.00 97.12 82 VAL A CA 1
ATOM 614 C C . VAL A 1 82 ? -6.064 -8.029 6.775 1.00 97.12 82 VAL A C 1
ATOM 616 O O . VAL A 1 82 ? -7.182 -7.529 6.691 1.00 97.12 82 VAL A O 1
ATOM 619 N N . LEU A 1 83 ? -5.421 -8.526 5.715 1.00 97.19 83 LEU A N 1
ATOM 620 C CA . LEU A 1 83 ? -5.950 -8.540 4.346 1.00 97.19 83 LEU A CA 1
ATOM 621 C C . LEU A 1 83 ? -6.843 -9.749 4.028 1.00 97.19 83 LEU A C 1
ATOM 623 O O . LEU A 1 83 ? -7.369 -9.824 2.916 1.00 97.19 83 LEU A O 1
ATOM 627 N N . ASN A 1 84 ? -6.994 -10.713 4.937 1.00 96.75 84 ASN A N 1
ATOM 628 C CA . ASN A 1 84 ? -7.812 -11.900 4.702 1.00 96.75 84 ASN A CA 1
ATOM 629 C C . ASN A 1 84 ? -9.310 -11.523 4.706 1.00 96.75 84 ASN A C 1
ATOM 631 O O . ASN A 1 84 ? -9.782 -11.053 5.743 1.00 96.75 84 ASN A O 1
ATOM 635 N N . PRO A 1 85 ? -10.077 -11.776 3.621 1.00 94.75 85 PRO A N 1
ATOM 636 C CA . PRO A 1 85 ? -11.518 -11.495 3.575 1.00 94.75 85 PRO A CA 1
ATOM 637 C C . PRO A 1 85 ? -12.314 -12.177 4.695 1.00 94.75 85 PRO A C 1
ATOM 639 O O . PRO A 1 85 ? -13.297 -11.640 5.189 1.00 94.75 85 PRO A O 1
ATOM 642 N N . SER A 1 86 ? -11.873 -13.362 5.127 1.00 96.44 86 SER A N 1
ATOM 643 C CA . SER A 1 86 ? -12.463 -14.106 6.250 1.00 96.44 86 SER A CA 1
ATOM 644 C C . SER A 1 86 ? -11.774 -13.808 7.588 1.00 96.44 86 SER A C 1
ATOM 646 O O . SER A 1 86 ? -11.998 -14.495 8.582 1.00 96.44 86 SER A O 1
ATOM 648 N N . GLY A 1 87 ? -10.878 -12.822 7.615 1.00 96.12 87 GLY A N 1
ATOM 649 C CA . GLY A 1 87 ? -10.192 -12.363 8.812 1.00 96.12 87 GLY A CA 1
ATOM 650 C C . GLY A 1 87 ? -11.111 -11.539 9.710 1.00 96.12 87 GLY A C 1
ATOM 651 O O . GLY A 1 87 ? -12.079 -10.931 9.255 1.00 96.12 87 GLY A O 1
ATOM 652 N N . ALA A 1 88 ? -10.774 -11.482 11.000 1.00 94.69 88 ALA A N 1
ATOM 653 C CA . ALA A 1 88 ? -11.591 -10.808 12.009 1.00 94.69 88 ALA A CA 1
ATOM 654 C C . ALA A 1 88 ? -11.894 -9.336 11.668 1.00 94.69 88 ALA A C 1
ATOM 656 O O . ALA A 1 88 ? -13.019 -8.891 11.871 1.00 94.69 88 ALA A O 1
ATOM 657 N N . LEU A 1 89 ? -10.918 -8.594 11.126 1.00 95.12 89 LEU A N 1
ATOM 658 C CA . LEU A 1 89 ? -11.100 -7.173 10.814 1.00 95.12 89 LEU A CA 1
ATOM 659 C C . LEU A 1 89 ? -12.089 -6.956 9.664 1.00 95.12 89 LEU A C 1
ATOM 661 O O . LEU A 1 89 ? -13.040 -6.201 9.827 1.00 95.12 89 LEU A O 1
ATOM 665 N N . LEU A 1 90 ? -11.891 -7.632 8.530 1.00 96.31 90 LEU A N 1
ATOM 666 C CA . LEU A 1 90 ? -12.762 -7.482 7.359 1.00 96.31 90 LEU A CA 1
ATOM 667 C C . LEU A 1 90 ? -14.133 -8.137 7.574 1.00 96.31 90 LEU A C 1
ATOM 669 O O . LEU A 1 90 ? -15.122 -7.678 7.024 1.00 96.31 90 LEU A O 1
ATOM 673 N N . THR A 1 91 ? -14.234 -9.130 8.461 1.00 96.31 91 THR A N 1
ATOM 674 C CA . THR A 1 91 ? -15.537 -9.651 8.904 1.00 96.31 91 THR A CA 1
ATOM 675 C C . THR A 1 91 ? -16.289 -8.631 9.766 1.00 96.31 91 THR A C 1
ATOM 677 O O . THR A 1 91 ? -17.502 -8.493 9.636 1.00 96.31 91 THR A O 1
ATOM 680 N N . ALA A 1 92 ? -15.585 -7.903 10.642 1.00 94.50 92 ALA A N 1
ATOM 681 C CA . ALA A 1 92 ? -16.187 -6.863 11.477 1.00 94.50 92 ALA A CA 1
ATOM 682 C C . ALA A 1 92 ? -16.530 -5.590 10.686 1.00 94.50 92 ALA A C 1
ATOM 684 O O . ALA A 1 92 ? -17.489 -4.899 11.022 1.00 94.50 92 ALA A O 1
ATOM 685 N N . ILE A 1 93 ? -15.761 -5.283 9.637 1.00 95.56 93 ILE A N 1
ATOM 686 C CA . ILE A 1 93 ? -15.924 -4.082 8.811 1.00 95.56 93 ILE A CA 1
ATOM 687 C C . ILE A 1 93 ? -15.902 -4.469 7.318 1.00 95.56 93 ILE A C 1
ATOM 689 O O . ILE A 1 93 ? -14.906 -4.228 6.632 1.00 95.56 93 ILE A O 1
ATOM 693 N N . PRO A 1 94 ? -16.990 -5.059 6.785 1.00 95.50 94 PRO A N 1
ATOM 694 C CA . PRO A 1 94 ? -16.989 -5.648 5.442 1.00 95.50 94 PRO A CA 1
ATOM 695 C C . PRO A 1 94 ? -16.713 -4.664 4.309 1.00 95.50 94 PRO A C 1
ATOM 697 O O . PRO A 1 94 ? -16.095 -5.034 3.319 1.00 95.50 94 PRO A O 1
ATOM 700 N N . TRP A 1 95 ? -17.114 -3.399 4.455 1.00 95.06 95 TRP A N 1
ATOM 701 C CA . TRP A 1 95 ? -16.912 -2.393 3.410 1.00 95.06 95 TRP A CA 1
ATOM 702 C C . TRP A 1 95 ? -15.430 -2.061 3.165 1.00 95.06 95 TRP A C 1
ATOM 704 O O . TRP A 1 95 ? -15.117 -1.524 2.109 1.00 95.06 95 TRP A O 1
ATOM 714 N N . LEU A 1 96 ? -14.515 -2.413 4.083 1.00 95.44 96 LEU A N 1
ATOM 715 C CA . LEU A 1 96 ? -13.069 -2.298 3.848 1.00 95.44 96 LEU A CA 1
ATOM 716 C C . LEU A 1 96 ? -12.576 -3.245 2.745 1.00 95.44 96 LEU A C 1
ATOM 718 O O . LEU A 1 96 ? -11.564 -2.960 2.112 1.00 95.44 96 LEU A O 1
ATOM 722 N N . GLU A 1 97 ? -13.270 -4.357 2.490 1.00 93.81 97 GLU A N 1
ATOM 723 C CA . GLU A 1 97 ? -12.928 -5.282 1.400 1.00 93.81 97 GLU A CA 1
ATOM 724 C C . GLU A 1 97 ? -12.988 -4.591 0.030 1.00 93.81 97 GLU A C 1
ATOM 726 O O . GLU A 1 97 ? -12.151 -4.850 -0.838 1.00 93.81 97 GLU A O 1
ATOM 731 N N . ASP A 1 98 ? -13.951 -3.681 -0.128 1.00 89.81 98 ASP A N 1
ATOM 732 C CA . ASP A 1 98 ? -14.203 -2.941 -1.363 1.00 89.81 98 ASP A CA 1
ATOM 733 C C . ASP A 1 98 ? -13.352 -1.666 -1.482 1.00 89.81 98 ASP A C 1
ATOM 735 O O . ASP A 1 98 ? -13.301 -1.052 -2.551 1.00 89.81 98 ASP A O 1
ATOM 739 N N . GLU A 1 99 ? -12.662 -1.263 -0.410 1.00 89.69 99 GLU A N 1
ATOM 740 C CA . GLU A 1 99 ? -11.781 -0.098 -0.430 1.00 89.69 99 GLU A CA 1
ATOM 741 C C . GLU A 1 99 ? -10.545 -0.360 -1.306 1.00 89.69 99 GLU A C 1
ATOM 743 O O . GLU A 1 99 ? -9.901 -1.414 -1.266 1.00 89.69 99 GLU A O 1
ATOM 748 N N . GLU A 1 100 ? -10.162 0.649 -2.086 1.00 88.00 100 GLU A N 1
ATOM 749 C CA . GLU A 1 100 ? -9.082 0.548 -3.075 1.00 88.00 100 GLU A CA 1
ATOM 750 C C . GLU A 1 100 ? -7.743 0.157 -2.439 1.00 88.00 100 GLU A C 1
ATOM 752 O O . GLU A 1 100 ? -6.984 -0.640 -3.000 1.00 88.00 100 GLU A O 1
ATOM 757 N N . VAL A 1 101 ? -7.497 0.661 -1.226 1.00 90.75 101 VAL A N 1
ATOM 758 C CA . VAL A 1 101 ? -6.312 0.361 -0.419 1.00 90.75 101 VAL A CA 1
ATOM 759 C C . VAL A 1 101 ? -6.122 -1.144 -0.199 1.00 90.75 101 VAL A C 1
ATOM 761 O O . VAL A 1 101 ? -4.995 -1.635 -0.289 1.00 90.75 101 VAL A O 1
ATOM 764 N N . THR A 1 102 ? -7.197 -1.906 0.005 1.00 94.25 102 THR A N 1
ATOM 765 C CA . THR A 1 102 ? -7.131 -3.362 0.203 1.00 94.25 102 THR A CA 1
ATOM 766 C C . THR A 1 102 ? -6.566 -4.048 -1.037 1.00 94.25 102 THR A C 1
ATOM 768 O O . THR A 1 102 ? -5.677 -4.901 -0.947 1.00 94.25 102 THR A O 1
ATOM 771 N N . GLY A 1 103 ? -7.020 -3.630 -2.222 1.00 92.88 103 GLY A N 1
ATOM 772 C CA . GLY A 1 103 ? -6.476 -4.092 -3.498 1.00 92.88 103 GLY A CA 1
ATOM 773 C C . GLY A 1 103 ? -5.000 -3.727 -3.671 1.00 92.88 103 GLY A C 1
ATOM 774 O O . GLY A 1 103 ? -4.200 -4.577 -4.071 1.00 92.88 103 GLY A O 1
ATOM 775 N N . TRP A 1 104 ? -4.617 -2.498 -3.312 1.00 92.62 104 TRP A N 1
ATOM 776 C CA . TRP A 1 104 ? -3.237 -2.017 -3.435 1.00 92.62 104 TRP A CA 1
ATOM 777 C C . TRP A 1 104 ? -2.262 -2.831 -2.587 1.00 92.62 104 TRP A C 1
ATOM 779 O O . TRP A 1 104 ? -1.211 -3.238 -3.090 1.00 92.62 104 TRP A O 1
ATOM 789 N N . PHE A 1 105 ? -2.611 -3.113 -1.330 1.00 96.00 105 PHE A N 1
ATOM 790 C CA . PHE A 1 105 ? -1.754 -3.885 -0.431 1.00 96.00 105 PHE A CA 1
ATOM 791 C C . PHE A 1 105 ? -1.728 -5.376 -0.767 1.00 96.00 105 PHE A C 1
ATOM 793 O O . PHE A 1 105 ? -0.677 -6.001 -0.637 1.00 96.00 105 PHE A O 1
ATOM 800 N N . ARG A 1 106 ? -2.815 -5.949 -1.302 1.00 96.38 106 ARG A N 1
ATOM 801 C CA . ARG A 1 106 ? -2.783 -7.310 -1.873 1.00 96.38 106 ARG A CA 1
ATOM 802 C C . ARG A 1 106 ? -1.876 -7.397 -3.097 1.00 96.38 106 ARG A C 1
ATOM 804 O O . ARG A 1 106 ? -1.130 -8.366 -3.230 1.00 96.38 106 ARG A O 1
ATOM 811 N N . CYS A 1 107 ? -1.902 -6.384 -3.965 1.00 96.06 1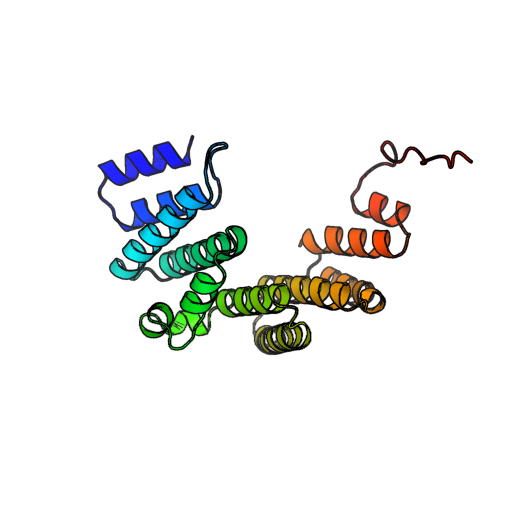07 CYS A N 1
ATOM 812 C CA . CYS A 1 107 ? -0.977 -6.284 -5.091 1.00 96.06 107 CYS A CA 1
ATOM 813 C C . CYS A 1 107 ? 0.474 -6.184 -4.602 1.00 96.06 107 CYS A C 1
ATOM 815 O O . CYS A 1 107 ? 1.314 -6.974 -5.028 1.00 96.06 107 CYS A O 1
ATOM 817 N N . LEU A 1 108 ? 0.765 -5.278 -3.661 1.00 95.06 108 LEU A N 1
ATOM 818 C CA . LEU A 1 108 ? 2.094 -5.136 -3.058 1.00 95.06 108 LEU A CA 1
ATOM 819 C C . LEU A 1 108 ? 2.583 -6.454 -2.443 1.00 95.06 108 LEU A C 1
ATOM 821 O O . LEU A 1 108 ? 3.704 -6.885 -2.703 1.00 95.06 108 LEU A O 1
ATOM 825 N N . ARG A 1 109 ? 1.728 -7.131 -1.676 1.00 96.19 109 ARG A N 1
ATOM 826 C CA . ARG A 1 109 ? 2.041 -8.419 -1.057 1.00 96.19 109 ARG A CA 1
ATOM 827 C C . ARG A 1 109 ? 2.370 -9.496 -2.093 1.00 96.19 109 ARG A C 1
ATOM 829 O O . ARG A 1 109 ? 3.326 -10.243 -1.889 1.00 96.19 109 ARG A O 1
ATOM 836 N N . ALA A 1 110 ? 1.615 -9.558 -3.192 1.00 96.69 110 ALA A N 1
ATOM 837 C CA . ALA A 1 110 ? 1.886 -10.468 -4.304 1.00 96.69 110 ALA A CA 1
ATOM 838 C C . ALA A 1 110 ? 3.222 -10.148 -4.999 1.00 96.69 110 ALA A C 1
ATOM 840 O O . ALA A 1 110 ? 3.960 -11.073 -5.330 1.00 96.69 110 ALA A O 1
ATOM 841 N N . ILE A 1 111 ? 3.573 -8.864 -5.160 1.00 95.12 111 ILE A N 1
ATOM 842 C CA . ILE A 1 111 ? 4.881 -8.435 -5.688 1.00 95.12 111 ILE A CA 1
ATOM 843 C C . ILE A 1 111 ? 6.016 -8.910 -4.776 1.00 95.12 111 ILE A C 1
ATOM 845 O O . ILE A 1 111 ? 6.977 -9.496 -5.269 1.00 95.12 111 ILE A O 1
ATOM 849 N N . ILE A 1 112 ? 5.892 -8.705 -3.459 1.00 92.94 112 ILE A N 1
ATOM 850 C CA . ILE A 1 112 ? 6.891 -9.134 -2.463 1.00 92.94 112 ILE A CA 1
ATOM 851 C C . ILE A 1 112 ? 7.094 -10.658 -2.502 1.00 92.94 112 ILE A C 1
ATOM 853 O O . ILE A 1 112 ? 8.215 -11.129 -2.346 1.00 92.94 112 ILE A O 1
ATOM 857 N N . ASP A 1 113 ? 6.033 -11.426 -2.764 1.00 94.81 113 ASP A N 1
ATOM 858 C CA . ASP A 1 113 ? 6.095 -12.889 -2.890 1.00 94.81 113 ASP A CA 1
ATOM 859 C C . ASP A 1 113 ? 6.626 -13.386 -4.247 1.00 94.81 113 ASP A C 1
ATOM 861 O O . ASP A 1 113 ? 6.716 -14.589 -4.477 1.00 94.81 113 ASP A O 1
ATOM 865 N N . GLY A 1 114 ? 6.900 -12.484 -5.195 1.00 95.31 114 GLY A N 1
ATOM 866 C CA . GLY A 1 114 ? 7.249 -12.845 -6.571 1.00 95.31 114 GLY A CA 1
ATOM 867 C C . GLY A 1 114 ? 6.074 -13.376 -7.407 1.00 95.31 114 GLY A C 1
ATOM 868 O O . GLY A 1 114 ? 6.277 -13.873 -8.514 1.00 95.31 114 GLY A O 1
ATOM 869 N N . GLN A 1 115 ? 4.830 -13.243 -6.935 1.00 97.50 115 GLN A N 1
ATOM 870 C CA . GLN A 1 115 ? 3.611 -13.644 -7.648 1.00 97.50 115 GLN A CA 1
ATOM 871 C C . GLN A 1 115 ? 3.199 -12.586 -8.694 1.00 97.50 115 GLN A C 1
ATOM 873 O O . GLN A 1 115 ? 2.089 -12.053 -8.664 1.00 97.50 115 GLN A O 1
ATOM 878 N N . LEU A 1 116 ? 4.088 -12.284 -9.646 1.00 97.44 116 LEU A N 1
ATOM 879 C CA . LEU A 1 116 ? 3.943 -11.151 -10.576 1.00 97.44 116 LEU A CA 1
ATOM 880 C C . LEU A 1 116 ? 2.700 -11.248 -11.482 1.00 97.44 116 LEU A C 1
ATOM 882 O O . LEU A 1 116 ? 2.019 -10.254 -11.720 1.00 97.44 116 LEU A O 1
ATOM 886 N N . ASN A 1 117 ? 2.337 -12.456 -11.927 1.00 96.94 117 ASN A N 1
ATOM 887 C CA . ASN A 1 117 ? 1.110 -12.661 -12.714 1.00 96.94 117 ASN A CA 1
ATOM 888 C C . ASN A 1 117 ? -0.151 -12.355 -11.892 1.00 96.94 117 ASN A C 1
ATOM 890 O O . ASN A 1 117 ? -1.130 -11.821 -12.408 1.00 96.94 117 ASN A O 1
ATOM 894 N N . ARG A 1 118 ? -0.127 -12.680 -10.594 1.00 97.31 118 ARG A N 1
ATOM 895 C CA . ARG A 1 118 ? -1.237 -12.389 -9.685 1.00 97.31 118 ARG A CA 1
ATOM 896 C C . ARG A 1 118 ? -1.334 -10.895 -9.404 1.00 97.31 118 ARG A C 1
ATOM 898 O O . ARG A 1 118 ? -2.444 -10.376 -9.360 1.00 97.31 118 ARG A O 1
ATOM 905 N N . SER A 1 119 ? -0.206 -10.206 -9.222 1.00 97.50 119 SER A N 1
ATOM 906 C CA . SER A 1 119 ? -0.219 -8.754 -9.036 1.00 97.50 119 SER A CA 1
ATOM 907 C C . SER A 1 119 ? -0.768 -8.035 -10.269 1.00 97.50 119 SER A C 1
ATOM 909 O O . SER A 1 119 ? -1.604 -7.154 -10.110 1.00 97.50 119 SER A O 1
ATOM 911 N N . GLU A 1 120 ? -0.392 -8.456 -11.484 1.00 96.00 120 GLU A N 1
ATOM 912 C CA . GLU A 1 120 ? -0.997 -7.937 -12.724 1.00 96.00 120 GLU A CA 1
ATOM 913 C C . GLU A 1 120 ? -2.512 -8.168 -12.763 1.00 96.00 120 GLU A C 1
ATOM 915 O O . GLU A 1 120 ? -3.257 -7.218 -12.974 1.00 96.00 120 GLU A O 1
ATOM 920 N N . ALA A 1 121 ? -2.988 -9.377 -12.446 1.00 96.19 121 ALA A N 1
ATOM 921 C CA . ALA A 1 121 ? -4.425 -9.664 -12.426 1.00 96.19 121 ALA A CA 1
ATOM 922 C C . ALA A 1 121 ? -5.205 -8.799 -11.413 1.00 96.19 121 ALA A C 1
ATOM 924 O O . ALA A 1 121 ? -6.326 -8.371 -11.693 1.00 96.19 121 ALA A O 1
ATOM 925 N N . ILE A 1 122 ? -4.620 -8.515 -10.241 1.00 95.12 122 ILE A N 1
ATOM 926 C CA . ILE A 1 122 ? -5.213 -7.603 -9.247 1.00 95.12 122 ILE A CA 1
ATOM 927 C C . ILE A 1 122 ? -5.294 -6.178 -9.808 1.00 95.12 122 ILE A C 1
ATOM 929 O O . ILE A 1 122 ? -6.318 -5.512 -9.639 1.00 95.12 122 ILE A O 1
ATOM 933 N N . ILE A 1 123 ? -4.235 -5.717 -10.478 1.00 94.38 123 ILE A N 1
ATOM 934 C CA . ILE A 1 123 ? -4.195 -4.388 -11.093 1.00 94.38 123 ILE A CA 1
ATOM 935 C C . ILE A 1 123 ? -5.235 -4.274 -12.207 1.00 94.38 123 ILE A C 1
ATOM 937 O O . ILE A 1 123 ? -5.992 -3.308 -12.212 1.00 94.38 123 ILE A O 1
ATOM 941 N N . ASP A 1 124 ? -5.323 -5.256 -13.103 1.00 93.12 124 ASP A N 1
ATOM 942 C CA . ASP A 1 124 ? -6.276 -5.254 -14.217 1.00 93.12 124 ASP A CA 1
ATOM 943 C C . ASP A 1 124 ? -7.728 -5.228 -13.717 1.00 93.12 124 ASP A C 1
ATOM 945 O O . ASP A 1 124 ? -8.557 -4.462 -14.220 1.00 93.12 124 ASP A O 1
ATOM 949 N N . ALA A 1 125 ? -8.031 -5.999 -12.666 1.00 91.31 125 ALA A N 1
ATOM 950 C CA . ALA A 1 125 ? -9.330 -5.954 -12.000 1.00 91.31 125 ALA A CA 1
ATOM 951 C C . ALA A 1 125 ? -9.608 -4.574 -11.376 1.00 91.31 125 ALA A C 1
ATOM 953 O O . ALA A 1 125 ? -10.725 -4.065 -11.465 1.00 91.31 125 ALA A O 1
ATOM 954 N N . GLY A 1 126 ? -8.596 -3.944 -10.772 1.00 89.38 126 GLY A N 1
ATOM 955 C CA . GLY A 1 126 ? -8.689 -2.582 -10.247 1.00 89.38 126 GLY A CA 1
ATOM 956 C C . GLY A 1 126 ? -8.944 -1.543 -11.341 1.00 89.38 126 GLY A C 1
ATOM 957 O O . GLY A 1 126 ? -9.869 -0.744 -11.216 1.00 89.38 126 GLY A O 1
ATOM 958 N N . LEU A 1 127 ? -8.179 -1.587 -12.434 1.00 87.38 127 LEU A N 1
ATOM 959 C CA . LEU A 1 127 ? -8.297 -0.653 -13.555 1.00 87.38 127 LEU A CA 1
ATOM 960 C C . LEU A 1 127 ? -9.677 -0.743 -14.210 1.00 87.38 127 LEU A C 1
ATOM 962 O O . LEU A 1 127 ? -10.311 0.289 -14.429 1.00 87.38 127 LEU A O 1
ATOM 966 N N . SER A 1 128 ? -10.185 -1.966 -14.393 1.00 88.00 128 SER A N 1
ATOM 967 C CA . SER A 1 128 ? -11.528 -2.221 -14.930 1.00 88.00 128 SER A CA 1
ATOM 968 C C . SER A 1 128 ? -12.640 -1.588 -14.084 1.00 88.00 128 SER A C 1
ATOM 970 O O . SER A 1 128 ? -13.675 -1.203 -14.621 1.00 88.00 128 SER A O 1
ATOM 972 N N . ARG A 1 129 ? -12.438 -1.441 -12.764 1.00 83.44 129 ARG A N 1
ATOM 973 C CA . ARG A 1 129 ? -13.377 -0.734 -11.874 1.00 83.44 129 ARG A CA 1
ATOM 974 C C . ARG A 1 129 ? -13.248 0.788 -11.969 1.00 83.44 129 ARG A C 1
ATOM 976 O O . ARG A 1 129 ? -14.249 1.487 -11.852 1.00 83.44 129 ARG A O 1
ATOM 983 N N . THR A 1 130 ? -12.038 1.303 -12.198 1.00 76.19 130 THR A N 1
ATOM 984 C CA . THR A 1 130 ? -11.790 2.754 -12.298 1.00 76.19 130 THR A CA 1
ATOM 985 C C . THR A 1 130 ? -12.258 3.376 -13.613 1.00 76.19 130 THR A C 1
ATOM 987 O O . THR A 1 130 ? -12.522 4.570 -13.649 1.00 76.19 130 THR A O 1
ATOM 990 N N . ASP A 1 131 ? -12.412 2.602 -14.689 1.00 66.56 131 ASP A N 1
ATOM 991 C CA . ASP A 1 131 ? -12.793 3.140 -16.006 1.00 66.56 131 ASP A CA 1
ATOM 992 C C . ASP A 1 131 ? -14.242 3.691 -16.073 1.00 66.56 131 ASP A C 1
ATOM 994 O O . ASP A 1 131 ? -14.608 4.325 -17.061 1.00 66.56 131 ASP A O 1
ATOM 998 N N . GLY A 1 132 ? -15.063 3.522 -15.023 1.00 57.53 132 GLY A N 1
ATOM 999 C CA . GLY A 1 132 ? -16.444 4.037 -14.946 1.00 57.53 132 GLY A CA 1
ATOM 1000 C C . GLY A 1 132 ? -16.676 5.235 -14.011 1.00 57.53 132 GLY A C 1
ATOM 1001 O O . GLY A 1 132 ? -17.749 5.836 -14.037 1.00 57.53 132 GLY A O 1
ATOM 1002 N N . ILE A 1 133 ? -15.700 5.594 -13.175 1.00 53.09 133 ILE A N 1
ATOM 1003 C CA . ILE A 1 133 ? -15.815 6.619 -12.127 1.00 53.09 133 ILE A CA 1
ATOM 1004 C C . ILE A 1 133 ? -14.526 7.430 -12.224 1.00 53.09 133 ILE A C 1
ATOM 1006 O O . ILE A 1 133 ? -13.466 6.831 -12.176 1.00 53.09 133 ILE A O 1
ATOM 1010 N N . GLY A 1 134 ? -14.568 8.754 -12.400 1.00 51.69 134 GLY A N 1
ATOM 1011 C CA . GLY A 1 134 ? -13.405 9.618 -12.694 1.00 51.69 134 GLY A CA 1
ATOM 1012 C C . GLY A 1 134 ? -12.272 9.695 -11.643 1.00 51.69 134 GLY A C 1
ATOM 1013 O O . GLY A 1 134 ? -11.715 10.769 -11.418 1.00 51.69 134 GLY A O 1
ATOM 1014 N N . GLY A 1 135 ? -11.909 8.593 -10.985 1.00 59.44 135 GLY A N 1
ATOM 1015 C CA . GLY A 1 135 ? -10.840 8.452 -10.004 1.00 59.44 135 GLY A CA 1
ATOM 1016 C C . GLY A 1 135 ? -9.456 8.422 -10.649 1.00 59.44 135 GLY A C 1
ATOM 1017 O O . GLY A 1 135 ? -8.805 7.379 -10.708 1.00 59.44 135 GLY A O 1
ATOM 1018 N N . SER A 1 136 ? -8.981 9.590 -11.098 1.00 68.19 136 SER A N 1
ATOM 1019 C CA . SER A 1 136 ? -7.624 9.778 -11.645 1.00 68.19 136 SER A CA 1
ATOM 1020 C C . SER A 1 136 ? -6.546 9.199 -10.723 1.00 68.19 136 SER A C 1
ATOM 1022 O O . SER A 1 136 ? -5.669 8.474 -11.178 1.00 68.19 136 SER A O 1
ATOM 1024 N N . ARG A 1 137 ? -6.646 9.447 -9.410 1.00 75.81 137 ARG A N 1
ATOM 1025 C CA . ARG A 1 137 ? -5.606 9.087 -8.432 1.00 75.81 137 ARG A CA 1
ATOM 1026 C C . ARG A 1 137 ? -5.433 7.573 -8.262 1.00 75.81 137 ARG A C 1
ATOM 1028 O O . ARG A 1 137 ? -4.305 7.084 -8.238 1.00 75.81 137 ARG A O 1
ATOM 1035 N N . THR A 1 138 ? -6.532 6.834 -8.164 1.00 79.88 138 THR A N 1
ATOM 1036 C CA . THR A 1 138 ? -6.541 5.369 -8.026 1.00 79.88 138 THR A CA 1
ATOM 1037 C C . THR A 1 138 ? -5.920 4.710 -9.239 1.00 79.88 138 THR A C 1
ATOM 1039 O O . THR A 1 138 ? -5.053 3.842 -9.119 1.00 79.88 138 THR A O 1
ATOM 1042 N N . ARG A 1 139 ? -6.321 5.180 -10.424 1.00 84.12 139 ARG A N 1
ATOM 1043 C CA . ARG A 1 139 ? -5.757 4.734 -11.690 1.00 84.12 139 ARG A CA 1
ATOM 1044 C C . ARG A 1 139 ? -4.252 4.978 -11.729 1.00 84.12 139 ARG A C 1
ATOM 1046 O O . ARG A 1 139 ? -3.503 4.075 -12.090 1.00 84.12 139 ARG A O 1
ATOM 1053 N N . SER A 1 140 ? -3.797 6.159 -11.323 1.00 84.38 140 SER A N 1
ATOM 1054 C CA . SER A 1 140 ? -2.373 6.483 -11.302 1.00 84.38 140 SER A CA 1
ATOM 1055 C C . SER A 1 140 ? -1.559 5.558 -10.412 1.00 84.38 140 SER A C 1
ATOM 1057 O O . SER A 1 140 ? -0.490 5.097 -10.813 1.00 84.38 140 SER A O 1
ATOM 1059 N N . LEU A 1 141 ? -2.078 5.233 -9.230 1.00 86.12 141 LEU A N 1
ATOM 1060 C CA . LEU A 1 141 ? -1.407 4.321 -8.313 1.00 86.12 141 LEU A CA 1
ATOM 1061 C C . LEU A 1 141 ? -1.326 2.899 -8.885 1.00 86.12 141 LEU A C 1
ATOM 1063 O O . LEU A 1 141 ? -0.244 2.312 -8.900 1.00 86.12 141 LEU A O 1
ATOM 1067 N N . LEU A 1 142 ? -2.428 2.383 -9.436 1.00 89.56 142 LEU A N 1
ATOM 1068 C CA . LEU A 1 142 ? -2.474 1.076 -10.101 1.00 89.56 142 LEU A CA 1
ATOM 1069 C C . LEU A 1 142 ? -1.499 0.990 -11.285 1.00 89.56 142 LEU A C 1
ATOM 1071 O O . LEU A 1 142 ? -0.767 0.011 -11.429 1.00 89.56 142 LEU A O 1
ATOM 1075 N N . LEU A 1 143 ? -1.433 2.035 -12.111 1.00 90.06 143 LEU A N 1
ATOM 1076 C CA . LEU A 1 143 ? -0.499 2.112 -13.238 1.00 90.06 143 LEU A CA 1
ATOM 1077 C C . LEU A 1 143 ? 0.961 2.234 -12.774 1.00 90.06 143 LEU A C 1
ATOM 1079 O O . LEU A 1 143 ? 1.855 1.677 -13.412 1.00 90.06 143 LEU A O 1
ATOM 1083 N N . GLY A 1 144 ? 1.212 2.907 -11.649 1.00 89.06 144 GLY A N 1
ATOM 1084 C CA . GLY A 1 144 ? 2.516 2.911 -10.987 1.00 89.06 144 GLY A CA 1
ATOM 1085 C C . GLY A 1 144 ? 2.932 1.510 -10.527 1.00 89.06 144 GLY A C 1
ATOM 1086 O O . GLY A 1 144 ? 4.049 1.077 -10.814 1.00 89.06 144 GLY A O 1
ATOM 1087 N N . GLN A 1 145 ? 2.023 0.761 -9.891 1.00 92.38 145 GLN A N 1
ATOM 1088 C CA . GLN A 1 145 ? 2.268 -0.634 -9.505 1.00 92.38 145 GLN A CA 1
ATOM 1089 C C . GLN A 1 145 ? 2.509 -1.525 -10.732 1.00 92.38 145 GLN A C 1
ATOM 1091 O O . GLN A 1 145 ? 3.448 -2.319 -10.731 1.00 92.38 145 GLN A O 1
ATOM 1096 N N . LEU A 1 146 ? 1.749 -1.342 -11.817 1.00 93.81 146 LEU A N 1
ATOM 1097 C CA . LEU A 1 146 ? 1.951 -2.070 -13.074 1.00 93.81 146 LEU A CA 1
ATOM 1098 C C . LEU A 1 146 ? 3.336 -1.819 -13.672 1.00 93.81 146 LEU A C 1
ATOM 1100 O O . LEU A 1 146 ? 3.978 -2.749 -14.164 1.00 93.81 146 LEU A O 1
ATOM 1104 N N . ALA A 1 147 ? 3.811 -0.572 -13.614 1.00 91.56 147 ALA A N 1
ATOM 1105 C CA . ALA A 1 147 ? 5.140 -0.227 -14.093 1.00 91.56 147 ALA A CA 1
ATOM 1106 C C . ALA A 1 147 ? 6.237 -0.967 -13.310 1.00 91.56 147 ALA A C 1
ATOM 1108 O O . ALA A 1 147 ? 7.183 -1.477 -13.912 1.00 91.56 147 ALA A O 1
ATOM 1109 N N . ILE A 1 148 ? 6.082 -1.089 -11.987 1.00 91.94 148 ILE A N 1
ATOM 1110 C CA . ILE A 1 148 ? 6.989 -1.868 -11.133 1.00 91.94 148 ILE A CA 1
ATOM 1111 C C . ILE A 1 148 ? 6.933 -3.355 -11.505 1.00 91.94 148 ILE A C 1
ATOM 1113 O O . ILE A 1 148 ? 7.980 -3.961 -11.727 1.00 91.94 148 ILE A O 1
ATOM 1117 N N . VAL A 1 149 ? 5.737 -3.940 -11.636 1.00 95.38 149 VAL A N 1
ATOM 1118 C CA . VAL A 1 149 ? 5.573 -5.366 -11.979 1.00 95.38 149 VAL A CA 1
ATOM 1119 C C . VAL A 1 149 ? 6.244 -5.697 -13.310 1.00 95.38 149 VAL A C 1
ATOM 1121 O O . VAL A 1 149 ? 7.079 -6.600 -13.382 1.00 95.38 149 VAL A O 1
ATOM 1124 N N . ARG A 1 150 ? 5.943 -4.928 -14.361 1.00 94.38 150 ARG A N 1
ATOM 1125 C CA . ARG A 1 150 ? 6.509 -5.148 -15.699 1.00 94.38 150 ARG A CA 1
ATOM 1126 C C . ARG A 1 150 ? 8.017 -4.943 -15.730 1.00 94.38 150 ARG A C 1
ATOM 1128 O O . ARG A 1 150 ? 8.711 -5.641 -16.466 1.00 94.38 150 ARG A O 1
ATOM 1135 N N . TRP A 1 151 ? 8.543 -4.022 -14.927 1.00 92.81 151 TRP A N 1
ATOM 1136 C CA . TRP A 1 151 ? 9.986 -3.869 -14.777 1.00 92.81 151 TRP A CA 1
ATOM 1137 C C . TRP A 1 151 ? 10.640 -5.110 -14.166 1.00 92.81 151 TRP A C 1
ATOM 1139 O O . TRP A 1 151 ? 11.612 -5.607 -14.734 1.00 92.81 151 TRP A O 1
ATOM 1149 N N . ILE A 1 152 ? 10.083 -5.655 -13.079 1.00 94.31 152 ILE A N 1
ATOM 1150 C CA . ILE A 1 152 ? 10.595 -6.881 -12.442 1.00 94.31 152 ILE A CA 1
ATOM 1151 C C . ILE A 1 152 ? 10.547 -8.067 -13.423 1.00 94.31 152 ILE A C 1
ATOM 1153 O O . ILE A 1 152 ? 11.467 -8.878 -13.458 1.00 94.31 152 ILE A O 1
ATOM 1157 N N . GLN A 1 153 ? 9.530 -8.134 -14.286 1.00 94.81 153 GLN A N 1
ATOM 1158 C CA . GLN A 1 153 ? 9.420 -9.144 -15.349 1.00 94.81 153 GLN A CA 1
ATOM 1159 C C . GLN A 1 153 ? 10.391 -8.942 -16.531 1.00 94.81 153 GLN A C 1
ATOM 1161 O O . GLN A 1 153 ? 10.393 -9.743 -17.464 1.00 94.81 153 GLN A O 1
ATOM 1166 N N . GLY A 1 154 ? 11.175 -7.861 -16.561 1.00 93.44 154 GLY A N 1
ATOM 1167 C CA . GLY A 1 154 ? 12.044 -7.527 -17.695 1.00 93.44 154 GLY A CA 1
ATOM 1168 C C . GLY A 1 154 ? 11.306 -6.953 -18.913 1.00 93.44 154 GLY A C 1
ATOM 1169 O O . GLY A 1 154 ? 11.903 -6.771 -19.976 1.00 93.44 154 GLY A O 1
ATOM 1170 N N . ARG A 1 155 ? 10.023 -6.598 -18.776 1.00 94.06 155 ARG A N 1
ATOM 1171 C CA . ARG A 1 155 ? 9.167 -6.009 -19.824 1.00 94.06 155 ARG A CA 1
ATOM 1172 C C . ARG A 1 155 ? 9.315 -4.487 -19.916 1.00 94.06 155 ARG A C 1
ATOM 1174 O O . ARG A 1 155 ? 8.375 -3.759 -20.228 1.00 94.06 155 ARG A O 1
ATOM 1181 N N . SER A 1 156 ? 10.529 -3.978 -19.706 1.00 88.44 156 SER A N 1
ATOM 1182 C CA . SER A 1 156 ? 10.822 -2.537 -19.651 1.00 88.44 156 SER A CA 1
ATOM 1183 C C . SER A 1 156 ? 10.480 -1.774 -20.938 1.00 88.44 156 SER A C 1
ATOM 1185 O O . SER A 1 156 ? 10.266 -0.565 -20.899 1.00 88.44 156 SER A O 1
ATOM 1187 N N . ARG A 1 157 ? 10.400 -2.467 -22.085 1.00 88.94 157 ARG A N 1
ATOM 1188 C CA . ARG A 1 157 ? 10.011 -1.869 -23.377 1.00 88.94 157 ARG A CA 1
ATOM 1189 C C . ARG A 1 157 ? 8.564 -1.372 -23.398 1.00 88.94 157 ARG A C 1
ATOM 1191 O O . ARG A 1 157 ? 8.257 -0.457 -24.150 1.00 88.94 157 ARG A O 1
A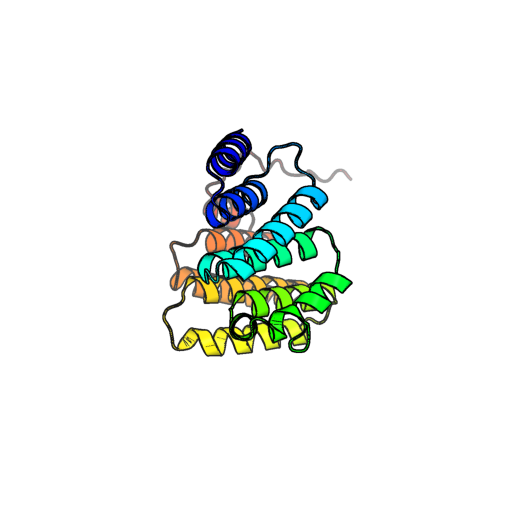TOM 1198 N N . GLU A 1 158 ? 7.695 -1.940 -22.568 1.00 92.31 158 GLU A N 1
ATOM 1199 C CA . GLU A 1 158 ? 6.280 -1.562 -22.500 1.00 92.31 158 GLU A CA 1
ATOM 1200 C C . GLU A 1 158 ? 6.037 -0.327 -21.618 1.00 92.31 158 GLU A C 1
ATOM 1202 O O . GLU A 1 158 ? 4.976 0.293 -21.691 1.00 92.31 158 GLU A O 1
ATOM 1207 N N . LEU A 1 159 ? 7.012 0.042 -20.780 1.00 92.94 159 LEU A N 1
ATOM 1208 C CA . LEU A 1 159 ? 6.839 1.061 -19.744 1.00 92.94 159 LEU A CA 1
ATOM 1209 C C . LEU A 1 159 ? 6.749 2.480 -20.299 1.00 92.94 159 LEU A C 1
ATOM 1211 O O . LEU A 1 159 ? 5.990 3.285 -19.774 1.00 92.94 159 LEU A O 1
ATOM 1215 N N . GLU A 1 160 ? 7.505 2.807 -21.349 1.00 93.69 160 GLU A N 1
ATOM 1216 C CA . GLU A 1 160 ? 7.525 4.177 -21.879 1.00 93.69 160 GLU A CA 1
ATOM 1217 C C . GLU A 1 160 ? 6.158 4.581 -22.434 1.00 93.69 160 GLU A C 1
ATOM 1219 O O . GLU A 1 160 ? 5.638 5.631 -22.066 1.00 93.69 160 GLU A O 1
ATOM 1224 N N . ALA A 1 161 ? 5.546 3.726 -23.258 1.00 92.00 161 ALA A N 1
ATOM 1225 C CA . ALA A 1 161 ? 4.217 3.979 -23.809 1.00 92.00 161 ALA A CA 1
ATOM 1226 C C . ALA A 1 161 ? 3.162 4.101 -22.699 1.00 92.00 161 ALA A C 1
ATOM 1228 O O . ALA A 1 161 ? 2.353 5.031 -22.717 1.00 92.00 161 ALA A O 1
ATOM 1229 N N . LEU A 1 162 ? 3.224 3.209 -21.703 1.00 90.81 162 LEU A N 1
ATOM 1230 C CA . LEU A 1 162 ? 2.351 3.241 -20.533 1.00 90.81 162 LEU A CA 1
ATOM 1231 C C . LEU A 1 162 ? 2.459 4.588 -19.805 1.00 90.81 162 LEU A C 1
ATOM 1233 O O . LEU A 1 162 ? 1.473 5.311 -19.704 1.00 90.81 162 LEU A O 1
ATOM 1237 N N . VAL A 1 163 ? 3.663 4.965 -19.367 1.00 91.56 163 VAL A N 1
ATOM 1238 C CA . VAL A 1 163 ? 3.895 6.183 -18.575 1.00 91.56 163 VAL A CA 1
ATOM 1239 C C . VAL A 1 163 ? 3.586 7.452 -19.372 1.00 91.56 163 VAL A C 1
ATOM 1241 O O . VAL A 1 163 ? 3.026 8.397 -18.816 1.00 91.56 163 VAL A O 1
ATOM 1244 N N . LEU A 1 164 ? 3.904 7.491 -20.672 1.00 92.12 164 LEU A N 1
ATOM 1245 C CA . LEU A 1 164 ? 3.558 8.624 -21.534 1.00 92.12 164 LEU A CA 1
ATOM 1246 C C . LEU A 1 164 ? 2.044 8.812 -21.636 1.00 92.12 164 LEU A C 1
ATOM 1248 O O . LEU A 1 164 ? 1.571 9.936 -21.472 1.00 92.12 164 LEU A O 1
ATOM 1252 N N . SER A 1 165 ? 1.293 7.729 -21.856 1.00 89.56 165 SER A N 1
ATOM 1253 C CA . SER A 1 165 ? -0.170 7.792 -21.912 1.00 89.56 165 SER A CA 1
ATOM 1254 C C . SER A 1 165 ? -0.770 8.253 -20.577 1.00 89.56 165 SER A C 1
ATOM 1256 O O . SER A 1 165 ? -1.632 9.130 -20.557 1.00 89.56 165 SER A O 1
ATOM 1258 N N . SER A 1 166 ? -0.250 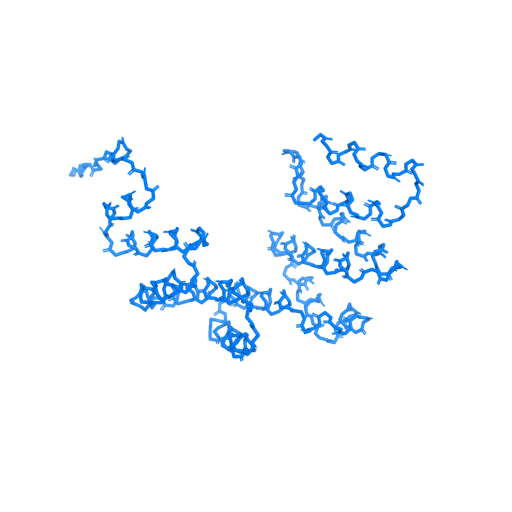7.765 -19.445 1.00 88.25 166 SER A N 1
ATOM 1259 C CA . SER A 1 166 ? -0.685 8.196 -18.111 1.00 88.25 166 SER A CA 1
ATOM 1260 C C . SER A 1 166 ? -0.414 9.678 -17.870 1.00 88.25 166 SER A C 1
ATOM 1262 O O . SER A 1 166 ? -1.289 10.397 -17.394 1.00 88.25 166 SER A O 1
ATOM 1264 N N . ARG A 1 167 ? 0.768 10.164 -18.267 1.00 89.06 167 ARG A N 1
ATOM 1265 C CA . ARG A 1 167 ? 1.130 11.580 -18.158 1.00 89.06 167 ARG A CA 1
ATOM 1266 C C . ARG A 1 167 ? 0.228 12.476 -19.001 1.00 89.06 167 ARG A C 1
ATOM 1268 O O . ARG A 1 167 ? -0.077 13.582 -18.577 1.00 89.06 167 ARG A O 1
ATOM 1275 N N . GLN A 1 168 ? -0.167 12.036 -20.194 1.00 88.62 168 GLN A N 1
ATOM 1276 C CA . GLN A 1 168 ? -1.089 12.798 -21.044 1.00 88.62 168 GLN A CA 1
ATOM 1277 C C . GLN A 1 168 ? -2.470 12.930 -20.393 1.00 88.62 168 GLN A C 1
ATOM 1279 O O . GLN A 1 168 ? -3.072 13.997 -20.467 1.00 88.62 168 GLN A O 1
ATOM 1284 N N . ASN A 1 169 ? -2.933 11.876 -19.719 1.00 84.25 169 ASN A N 1
ATOM 1285 C CA . ASN A 1 169 ? -4.233 11.857 -19.049 1.00 84.25 169 ASN A CA 1
ATOM 1286 C C . ASN A 1 169 ? -4.234 12.610 -17.707 1.00 84.25 169 ASN A C 1
ATOM 1288 O O . ASN A 1 169 ? -5.237 13.223 -17.354 1.00 84.25 169 ASN A O 1
ATOM 1292 N N . ALA A 1 170 ? -3.122 12.587 -16.968 1.00 83.94 170 ALA A N 1
ATOM 1293 C CA . ALA A 1 170 ? -2.988 13.217 -15.654 1.00 83.94 170 ALA A CA 1
ATOM 1294 C C . ALA A 1 170 ? -1.689 14.048 -15.545 1.00 83.94 170 ALA A C 1
ATOM 1296 O O . ALA A 1 170 ? -0.807 13.735 -14.743 1.00 83.94 170 ALA A O 1
ATOM 1297 N N . PRO A 1 171 ? -1.538 15.133 -16.328 1.00 84.31 171 PRO A N 1
ATOM 1298 C CA . PRO A 1 171 ? -0.262 15.847 -16.474 1.00 84.31 171 PRO A CA 1
ATOM 1299 C C . PRO A 1 171 ? 0.238 16.532 -15.198 1.00 84.31 171 PRO A C 1
ATOM 1301 O O . PRO A 1 171 ? 1.434 16.795 -15.079 1.00 84.31 171 PRO A O 1
ATOM 1304 N N . ASN A 1 172 ? -0.658 16.804 -14.248 1.00 84.62 172 ASN A N 1
ATOM 1305 C CA . ASN A 1 172 ? -0.343 17.505 -13.003 1.00 84.62 172 ASN A CA 1
ATOM 1306 C C . ASN A 1 172 ? 0.241 16.584 -11.919 1.00 84.62 172 ASN A C 1
ATOM 1308 O O . ASN A 1 172 ? 0.689 17.065 -10.880 1.00 84.62 172 ASN A O 1
ATOM 1312 N N . GLU A 1 173 ? 0.238 15.267 -12.128 1.00 84.75 173 GLU A N 1
ATOM 1313 C CA . GLU A 1 173 ? 0.775 14.330 -11.149 1.00 84.75 173 GLU A CA 1
ATOM 1314 C C . GLU A 1 173 ? 2.286 14.149 -11.337 1.00 84.75 173 GLU A C 1
ATOM 1316 O O . GLU A 1 173 ? 2.764 13.592 -12.330 1.00 84.75 173 GLU A O 1
ATOM 1321 N N . ALA A 1 174 ? 3.059 14.596 -10.344 1.00 86.12 174 ALA A N 1
ATOM 1322 C CA . ALA A 1 174 ? 4.522 14.582 -10.387 1.00 86.12 174 ALA A CA 1
ATOM 1323 C C . ALA A 1 174 ? 5.123 13.174 -10.573 1.00 86.12 174 ALA A C 1
ATOM 1325 O O . ALA A 1 174 ? 6.215 13.040 -11.133 1.00 86.12 174 ALA A O 1
ATOM 1326 N N . ILE A 1 175 ? 4.404 12.124 -10.157 1.00 86.12 175 ILE A N 1
ATOM 1327 C CA . ILE A 1 175 ? 4.845 10.729 -10.279 1.00 86.12 175 ILE A CA 1
ATOM 1328 C C . ILE A 1 175 ? 5.187 10.355 -11.726 1.00 86.12 175 ILE A C 1
ATOM 1330 O O . ILE A 1 175 ? 6.158 9.637 -11.959 1.00 86.12 175 ILE A O 1
ATOM 1334 N N . TRP A 1 176 ? 4.472 10.898 -12.716 1.00 90.50 176 TRP A N 1
ATOM 1335 C CA . TRP A 1 176 ? 4.713 10.573 -14.123 1.00 90.50 176 TRP A CA 1
ATOM 1336 C C . TRP A 1 176 ? 6.016 11.137 -14.661 1.00 90.50 176 TRP A C 1
ATOM 1338 O O . TRP A 1 176 ? 6.663 10.504 -15.492 1.00 90.50 176 TRP A O 1
ATOM 1348 N N . ILE A 1 177 ? 6.421 12.310 -14.177 1.00 91.31 177 ILE A N 1
ATOM 1349 C CA . ILE A 1 177 ? 7.702 12.922 -14.538 1.00 91.31 177 ILE A CA 1
ATOM 1350 C C . ILE A 1 177 ? 8.838 12.036 -14.018 1.00 91.31 177 ILE A C 1
ATOM 1352 O O . ILE A 1 177 ? 9.757 11.703 -14.767 1.00 91.31 177 ILE A O 1
ATOM 1356 N N . VAL A 1 178 ? 8.735 11.598 -12.761 1.00 91.56 178 VAL A N 1
ATOM 1357 C CA . VAL A 1 178 ? 9.734 10.740 -12.112 1.00 91.56 178 VAL A CA 1
ATOM 1358 C C . VAL A 1 178 ? 9.806 9.365 -12.779 1.00 91.56 178 VAL A C 1
ATOM 1360 O O . VAL A 1 178 ? 10.898 8.916 -13.127 1.00 91.56 178 VAL A O 1
ATOM 1363 N N . LEU A 1 179 ? 8.663 8.715 -13.023 1.00 91.56 179 LEU A N 1
ATOM 1364 C CA . LEU A 1 179 ? 8.614 7.410 -13.688 1.00 91.56 179 LEU A CA 1
ATOM 1365 C C . LEU A 1 179 ? 9.161 7.474 -15.117 1.00 91.56 179 LEU A C 1
ATOM 1367 O O . LEU A 1 179 ? 9.920 6.593 -15.514 1.00 91.56 179 LEU A O 1
ATOM 1371 N N . LEU A 1 180 ? 8.839 8.521 -15.883 1.00 92.88 180 LEU A N 1
ATOM 1372 C CA . LEU A 1 180 ? 9.337 8.670 -17.252 1.00 92.88 180 LEU A CA 1
ATOM 1373 C C . LEU A 1 180 ? 10.850 8.902 -17.272 1.00 92.88 180 LEU A C 1
ATOM 1375 O O . LEU A 1 180 ? 11.561 8.280 -18.062 1.00 92.88 180 LEU A O 1
ATOM 1379 N N . ALA A 1 181 ? 11.354 9.748 -16.370 1.00 93.69 181 ALA A N 1
ATOM 1380 C CA . ALA A 1 181 ? 12.787 9.955 -16.208 1.00 93.69 181 ALA A CA 1
ATOM 1381 C C . ALA A 1 181 ? 13.499 8.644 -15.841 1.00 93.69 181 ALA A C 1
ATOM 1383 O O . ALA A 1 181 ? 14.530 8.319 -16.430 1.00 93.69 181 ALA A O 1
ATOM 1384 N N . TRP A 1 182 ? 12.930 7.856 -14.926 1.00 92.88 182 TRP A N 1
ATOM 1385 C CA . TRP A 1 182 ? 13.461 6.547 -14.558 1.00 92.88 182 TRP A CA 1
ATOM 1386 C C . TRP A 1 182 ? 13.483 5.572 -15.744 1.00 92.88 182 TRP A C 1
ATOM 1388 O O . TRP A 1 182 ? 14.535 4.990 -16.014 1.00 92.88 182 TRP A O 1
ATOM 1398 N N . VAL A 1 183 ? 12.394 5.454 -16.515 1.00 93.44 183 VAL A N 1
ATOM 1399 C CA . VAL A 1 183 ? 12.351 4.622 -17.734 1.00 93.44 183 VAL A CA 1
ATOM 1400 C C . VAL A 1 183 ? 13.442 5.042 -18.721 1.00 93.44 183 VAL A C 1
ATOM 1402 O O . VAL A 1 183 ? 14.190 4.200 -19.219 1.00 93.44 183 VAL A O 1
ATOM 1405 N N . TRP A 1 184 ? 13.604 6.343 -18.966 1.00 94.06 184 TRP A N 1
ATOM 1406 C CA . TRP A 1 184 ? 14.653 6.852 -19.850 1.00 94.06 184 TRP A CA 1
ATOM 1407 C C . TRP A 1 184 ? 16.064 6.570 -19.328 1.00 94.06 184 TRP A C 1
ATOM 1409 O O . TRP A 1 184 ? 16.944 6.242 -20.124 1.00 94.06 184 TRP A O 1
ATOM 1419 N N . VAL A 1 185 ? 16.299 6.617 -18.014 1.00 93.69 185 VAL A N 1
ATOM 1420 C CA . VAL A 1 185 ? 17.581 6.190 -17.426 1.00 93.69 185 VAL A CA 1
ATOM 1421 C C . VAL A 1 185 ? 17.852 4.711 -17.708 1.00 93.69 185 VAL A C 1
ATOM 1423 O O . VAL A 1 185 ? 18.966 4.389 -18.125 1.00 93.69 185 VAL A O 1
ATOM 1426 N N . GLN A 1 186 ? 16.855 3.832 -17.552 1.00 89.81 186 GLN A N 1
ATOM 1427 C CA . GLN A 1 186 ? 16.992 2.395 -17.845 1.00 89.81 186 GLN A CA 1
ATOM 1428 C C . GLN A 1 186 ? 17.293 2.120 -19.328 1.00 89.81 186 GLN A C 1
ATOM 1430 O O . GLN A 1 186 ? 17.983 1.161 -19.658 1.00 89.81 186 GLN A O 1
ATOM 1435 N N . GLN A 1 187 ? 16.835 2.992 -20.227 1.00 90.75 187 GLN A N 1
ATOM 1436 C CA . GLN A 1 187 ? 17.129 2.941 -21.664 1.00 90.75 187 GLN A CA 1
ATOM 1437 C C . GLN A 1 187 ? 18.458 3.626 -22.055 1.00 90.75 187 GLN A C 1
ATOM 1439 O O . GLN A 1 187 ? 18.780 3.719 -23.238 1.00 90.75 187 GLN A O 1
ATOM 1444 N N . GLY A 1 188 ? 19.221 4.167 -21.098 1.00 92.81 188 GLY A N 1
ATOM 1445 C CA . GLY A 1 188 ? 20.474 4.890 -21.358 1.00 92.81 188 GLY A CA 1
ATOM 1446 C C . GLY A 1 188 ? 20.310 6.367 -21.755 1.00 92.81 188 GLY A C 1
ATOM 1447 O O . GLY A 1 188 ? 21.301 7.061 -21.979 1.00 92.81 188 GLY A O 1
ATOM 1448 N N . ARG A 1 189 ? 19.085 6.904 -21.772 1.00 94.19 189 ARG A N 1
ATOM 1449 C CA . ARG A 1 189 ? 18.747 8.291 -22.151 1.00 94.19 189 ARG A CA 1
ATOM 1450 C C . ARG A 1 189 ? 18.881 9.272 -20.975 1.00 94.19 189 ARG A C 1
ATOM 1452 O O . ARG A 1 189 ? 17.988 10.073 -20.703 1.00 94.19 189 ARG A O 1
ATOM 1459 N N . ARG A 1 190 ? 20.025 9.245 -20.280 1.00 93.94 190 ARG A N 1
ATOM 1460 C CA . ARG A 1 190 ? 20.263 10.025 -19.042 1.00 93.94 190 ARG A CA 1
ATOM 1461 C C . ARG A 1 190 ? 20.139 11.542 -19.219 1.00 93.94 190 ARG A C 1
ATOM 1463 O O . ARG A 1 190 ? 19.622 12.205 -18.329 1.00 93.94 190 ARG A O 1
ATOM 1470 N N . ILE A 1 191 ? 20.567 12.085 -20.363 1.00 93.56 191 ILE A N 1
ATOM 1471 C CA . ILE A 1 191 ? 20.473 13.530 -20.649 1.00 93.56 191 ILE A CA 1
ATOM 1472 C C . ILE A 1 191 ? 19.006 13.968 -20.743 1.00 93.56 191 ILE A C 1
ATOM 1474 O O . ILE A 1 191 ? 18.620 14.961 -20.133 1.00 93.56 191 ILE A O 1
ATOM 1478 N N . ALA A 1 192 ? 18.177 13.204 -21.463 1.00 93.25 192 ALA A N 1
ATOM 1479 C CA . ALA A 1 192 ? 16.749 13.490 -21.584 1.00 93.25 192 ALA A CA 1
ATOM 1480 C C . ALA A 1 192 ? 16.034 13.371 -20.228 1.00 93.25 192 ALA A C 1
ATOM 1482 O O . ALA A 1 192 ? 15.205 14.214 -19.896 1.00 93.25 192 ALA A O 1
ATOM 1483 N N . ALA A 1 193 ? 16.396 12.366 -19.424 1.00 93.50 193 ALA A N 1
ATOM 1484 C CA . ALA A 1 193 ? 15.876 12.204 -18.068 1.00 93.50 193 ALA A CA 1
ATOM 1485 C C . ALA A 1 193 ? 16.247 13.383 -17.151 1.00 93.50 193 ALA A C 1
ATOM 1487 O O . ALA A 1 193 ? 15.383 13.907 -16.454 1.00 93.50 193 ALA A O 1
ATOM 1488 N N . GLY A 1 194 ? 17.504 13.841 -17.185 1.00 91.81 194 GLY A N 1
ATOM 1489 C CA . GLY A 1 194 ? 17.958 15.001 -16.411 1.00 91.81 194 GLY A CA 1
ATOM 1490 C C . GLY A 1 194 ? 17.240 16.291 -16.811 1.00 91.81 194 GLY A C 1
ATOM 1491 O O . GLY A 1 194 ? 16.756 17.015 -15.944 1.00 91.81 194 GLY A O 1
ATOM 1492 N N . ALA A 1 195 ? 17.086 16.529 -18.118 1.00 92.12 195 ALA A N 1
ATOM 1493 C CA . ALA A 1 195 ? 16.338 17.672 -18.638 1.00 92.12 195 ALA A CA 1
ATOM 1494 C C . ALA A 1 195 ? 14.866 17.656 -18.194 1.00 92.12 195 ALA A C 1
ATOM 1496 O O . ALA A 1 195 ? 14.338 18.690 -17.794 1.00 92.12 195 ALA A O 1
ATOM 1497 N N . LEU A 1 196 ? 14.220 16.483 -18.207 1.00 90.62 196 LEU A N 1
ATOM 1498 C CA . LEU A 1 196 ? 12.838 16.318 -17.750 1.00 90.62 196 LEU A CA 1
ATOM 1499 C C . LEU A 1 196 ? 12.665 16.639 -16.257 1.00 90.62 196 LEU A C 1
ATOM 1501 O O . LEU A 1 196 ? 11.646 17.203 -15.872 1.00 90.62 196 LEU A O 1
ATOM 1505 N N . LEU A 1 197 ? 13.656 16.301 -15.428 1.00 89.00 197 LEU A N 1
ATOM 1506 C CA . LEU A 1 197 ? 13.654 16.579 -13.988 1.00 89.00 197 LEU A CA 1
ATOM 1507 C C . LEU A 1 197 ? 14.130 17.999 -13.635 1.00 89.00 197 LEU A C 1
ATOM 1509 O O . LEU A 1 197 ? 14.176 18.347 -12.459 1.00 89.00 197 LEU A O 1
ATOM 1513 N N . GLY A 1 198 ? 14.531 18.810 -14.620 1.00 85.38 198 GLY A N 1
ATOM 1514 C CA . GLY A 1 198 ? 15.126 20.127 -14.373 1.00 85.38 198 GLY A CA 1
ATOM 1515 C C . GLY A 1 198 ? 16.508 20.068 -13.707 1.00 85.38 198 GLY A C 1
ATOM 1516 O O . GLY A 1 198 ? 16.988 21.075 -13.188 1.00 85.38 198 GLY A O 1
ATOM 1517 N N . VAL A 1 199 ? 17.171 18.906 -13.716 1.00 73.94 199 VAL A N 1
ATOM 1518 C CA . VAL A 1 199 ? 18.513 18.735 -13.149 1.00 73.94 199 VAL A CA 1
ATOM 1519 C C . VAL A 1 199 ? 19.539 19.130 -14.208 1.00 73.94 199 VAL A C 1
ATOM 1521 O O . VAL A 1 199 ? 19.745 18.420 -15.194 1.00 73.94 199 VAL A O 1
ATOM 1524 N N . SER A 1 200 ? 20.199 20.275 -14.014 1.00 54.84 200 SER A N 1
ATOM 1525 C CA . SER A 1 200 ? 21.332 20.666 -14.860 1.00 54.84 200 SER A CA 1
ATOM 1526 C C . SER A 1 200 ? 22.521 19.718 -14.633 1.00 54.84 200 SER A C 1
ATOM 1528 O O . SER A 1 200 ? 22.774 19.280 -13.512 1.00 54.84 200 SER A O 1
ATOM 1530 N N . ASN A 1 201 ? 23.254 19.396 -15.700 1.00 53.22 201 ASN A N 1
ATOM 1531 C CA . ASN A 1 201 ? 24.304 18.364 -15.782 1.00 53.22 201 ASN A CA 1
ATOM 1532 C C . ASN A 1 201 ? 25.539 18.539 -14.859 1.00 53.22 201 ASN A C 1
ATOM 1534 O O . ASN A 1 201 ? 26.536 17.842 -15.047 1.00 53.22 201 ASN A O 1
ATOM 1538 N N . SER A 1 202 ? 25.520 19.415 -13.854 1.00 50.47 202 SER A N 1
ATOM 1539 C CA . SER A 1 202 ? 26.666 19.661 -12.965 1.00 50.47 202 SER A CA 1
ATOM 1540 C C . SER A 1 202 ? 27.036 18.475 -12.055 1.00 50.47 202 SER A C 1
ATOM 1542 O O . SER A 1 202 ? 28.128 18.472 -11.490 1.00 50.47 202 SER A O 1
ATOM 1544 N N . LEU A 1 203 ? 26.191 17.438 -11.957 1.00 49.00 203 LEU A N 1
ATOM 1545 C CA . LEU A 1 203 ? 26.450 16.226 -11.159 1.00 49.00 203 LEU A CA 1
ATOM 1546 C C . LEU A 1 203 ? 26.901 14.996 -11.973 1.00 49.00 203 LEU A C 1
ATOM 1548 O O . LEU A 1 203 ? 27.290 13.989 -11.385 1.00 49.00 203 LEU A O 1
ATOM 1552 N N . CYS A 1 204 ? 26.920 15.053 -13.309 1.00 43.88 204 CYS A N 1
ATOM 1553 C CA . CYS A 1 204 ? 27.464 13.967 -14.135 1.00 43.88 204 CYS A CA 1
ATOM 1554 C C . CYS A 1 204 ? 28.952 14.205 -14.436 1.00 43.88 204 CYS A C 1
ATOM 1556 O O . CYS A 1 204 ? 29.321 14.583 -15.547 1.00 43.88 204 CYS A O 1
ATOM 1558 N N . LYS A 1 205 ? 29.839 13.943 -13.466 1.00 43.69 205 LYS A N 1
ATOM 1559 C CA . LYS A 1 205 ? 31.240 13.657 -13.819 1.00 43.69 205 LYS A CA 1
ATOM 1560 C C . LYS A 1 205 ? 31.290 12.279 -14.497 1.00 43.69 205 LYS A C 1
ATOM 1562 O O . LYS A 1 205 ? 30.746 11.323 -13.945 1.00 43.69 205 LYS A O 1
ATOM 1567 N N . PRO A 1 206 ? 31.918 12.138 -15.675 1.00 47.38 206 PRO A N 1
ATOM 1568 C CA . PRO A 1 206 ? 32.056 10.839 -16.314 1.00 47.38 206 PRO A CA 1
ATOM 1569 C C . PRO A 1 206 ? 32.974 9.954 -15.464 1.00 47.38 206 PRO A C 1
ATOM 1571 O O . PRO A 1 206 ? 34.120 10.324 -15.208 1.00 47.38 206 PRO A O 1
ATOM 1574 N N . CYS A 1 207 ? 32.496 8.772 -15.060 1.00 44.91 207 CYS A N 1
ATOM 1575 C CA . CYS A 1 207 ? 33.372 7.678 -14.644 1.00 44.91 207 CYS A CA 1
ATOM 1576 C C . CYS A 1 207 ? 34.276 7.335 -15.833 1.00 44.91 207 CYS A C 1
ATOM 1578 O O . CYS A 1 207 ? 33.880 6.626 -16.761 1.00 44.91 207 CYS A O 1
ATOM 1580 N N . ARG A 1 208 ? 35.482 7.906 -15.838 1.00 43.78 208 ARG A N 1
ATOM 1581 C CA . ARG A 1 208 ? 36.559 7.505 -16.735 1.00 43.78 208 ARG A CA 1
ATOM 1582 C C . ARG A 1 208 ? 36.922 6.066 -16.380 1.00 43.78 208 ARG A C 1
ATOM 1584 O O . ARG A 1 208 ? 37.233 5.774 -15.232 1.00 43.78 208 ARG A O 1
ATOM 1591 N N . LYS A 1 209 ? 36.853 5.189 -17.381 1.00 50.72 209 LYS A N 1
ATOM 1592 C CA . LYS A 1 209 ? 37.456 3.857 -17.353 1.00 50.72 209 LYS A CA 1
ATOM 1593 C C . LYS A 1 209 ? 38.942 4.007 -17.022 1.00 50.72 209 LYS A C 1
ATOM 1595 O O . LYS A 1 209 ? 39.663 4.613 -17.816 1.00 50.72 209 LYS A O 1
ATOM 1600 N N . GLU A 1 210 ? 39.381 3.451 -15.903 1.00 41.94 210 GLU A N 1
ATOM 1601 C CA . GLU A 1 210 ? 40.778 3.060 -15.736 1.00 41.94 210 GLU A CA 1
ATOM 1602 C C . GLU A 1 210 ? 40.912 1.591 -16.139 1.00 41.94 210 GLU A C 1
ATOM 1604 O O . GLU A 1 210 ? 39.996 0.791 -15.942 1.00 41.94 210 GLU A O 1
ATOM 1609 N N . ARG A 1 211 ? 41.990 1.343 -16.882 1.00 45.25 211 ARG A N 1
ATOM 1610 C CA . ARG A 1 211 ? 42.334 0.103 -17.576 1.00 45.25 211 ARG A CA 1
ATOM 1611 C C . ARG A 1 211 ? 42.812 -0.966 -16.610 1.00 45.25 211 ARG A C 1
ATOM 1613 O O . ARG A 1 211 ? 43.444 -0.580 -15.605 1.00 45.25 211 ARG A O 1
#

Foldseek 3Di:
DVLVVQCVVCVVVVDLQSNLVSLLVCLVVPDPPDDLVSNLVSLVSSCVSCLVVVDPVSNLSSLLSNLVSCVVVVVLVVNCLSLDCPHPNCVSVVVVVVDLSSLLSVLVSCVVVVVLVVSVVSLVVQCVVCVVPVCLPSVVSSLVSVCVSCVVVVVLVVQLVSLVVNCVVPVPDCVSLVSNLVSCVVVVNNVVSCVSVVNDCPPDDDPDDDD

pLDDT: mean 87.33, std 13.24, range [41.94, 97.94]

Radius of gyration: 20.6 Å; chains: 1; bounding box: 60×35×52 Å

Sequence (211 aa):
MAAKTAYSETQEAGDDPSIAWALLADCVAPALDSSIDRRLKNCREALRIAQNSGERELISGAYFLLLAELAESGTVTELDRVLNPSGALLTAIPWLEDEEVTGWFRCL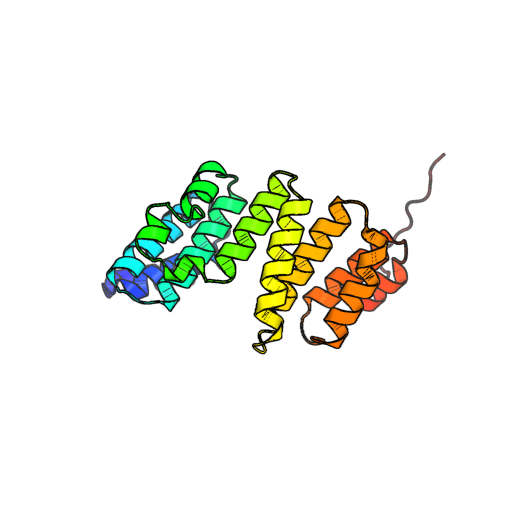RAIIDGQLNRSEAIIDAGLSRTDGIGGSRTRSLLLGQLAIVRWIQGRSRELEALVLSSRQNAPNEAIWIVLLAWVWVQQGRRIAAGALLGVSNSLCKPCRKER

Organism: NCBI:txid208480

Secondary structure (DSSP, 8-state):
-HHHHHHHHHHHHT-HHHHHHHHHHHHHS--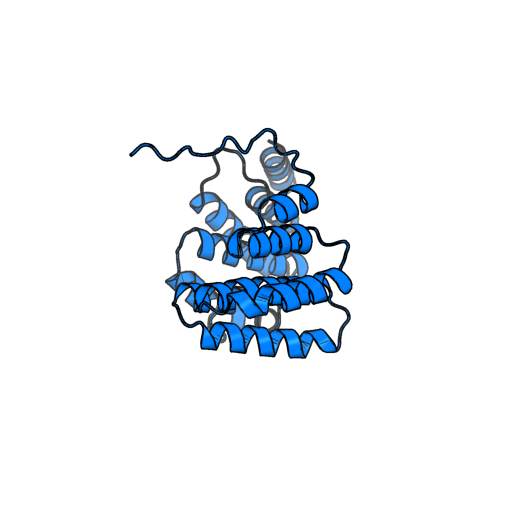TT--HHHHHHHHHHHHHHHHHHT-HHHHHHHHHHHHHHHHHTT-HHHHHHHT-TTSHHHHHSGGGGGSHHHHHHHHHHHHHTT-HHHHHHHHHHHHHHHTTS--HHHHHHHHHHHHHHHHHTT-GGGHHHHHHHHHHHSTT-HHHHHHHHHHHHHTT-HHHHHHHTT--GGG----PPP-